Protein AF-A0A8T7FU09-F1 (afdb_monomer_lite)

Structure (mmCIF, N/CA/C/O backbone):
data_AF-A0A8T7FU09-F1
#
_entry.id   AF-A0A8T7FU09-F1
#
loop_
_atom_site.group_PDB
_atom_site.id
_atom_site.type_symbol
_atom_site.label_atom_id
_atom_site.label_alt_id
_atom_site.label_comp_id
_atom_site.label_asym_id
_atom_site.label_entity_id
_atom_site.label_seq_id
_atom_site.pdbx_PDB_ins_code
_atom_site.Cartn_x
_atom_site.Cartn_y
_atom_site.Cartn_z
_atom_site.occupancy
_atom_site.B_iso_or_equiv
_atom_site.auth_seq_id
_atom_site.auth_comp_id
_atom_site.auth_asym_id
_atom_site.auth_atom_id
_atom_site.pdbx_PDB_model_num
ATOM 1 N N . MET A 1 1 ? 15.426 -7.335 4.058 1.00 87.88 1 MET A N 1
ATOM 2 C CA . MET A 1 1 ? 14.251 -6.478 4.304 1.00 87.88 1 MET A CA 1
ATOM 3 C C . MET A 1 1 ? 13.193 -7.333 4.983 1.00 87.88 1 MET A C 1
ATOM 5 O O . MET A 1 1 ? 13.407 -8.532 5.138 1.00 87.88 1 MET A O 1
ATOM 9 N N . LEU A 1 2 ? 12.105 -6.737 5.464 1.00 92.69 2 LEU A N 1
ATOM 10 C CA . LEU A 1 2 ? 10.933 -7.511 5.880 1.00 92.69 2 LEU A CA 1
ATOM 11 C C . LEU A 1 2 ? 10.132 -7.970 4.644 1.00 92.69 2 LEU A C 1
ATOM 13 O O . LEU A 1 2 ? 10.304 -7.382 3.573 1.00 92.69 2 LEU A O 1
ATOM 17 N N . PRO A 1 3 ? 9.275 -9.003 4.750 1.00 95.31 3 PRO A N 1
ATOM 18 C CA . PRO A 1 3 ? 8.376 -9.382 3.661 1.00 95.31 3 PRO A CA 1
ATOM 19 C C . PRO A 1 3 ? 7.454 -8.232 3.229 1.00 95.31 3 PRO A C 1
ATOM 21 O O . PRO A 1 3 ? 7.212 -7.270 3.965 1.00 95.31 3 PRO A O 1
ATOM 24 N N . ILE A 1 4 ? 6.906 -8.349 2.022 1.00 96.00 4 ILE A N 1
ATOM 25 C CA . ILE A 1 4 ? 5.809 -7.512 1.528 1.00 96.00 4 ILE A CA 1
ATOM 26 C C . ILE A 1 4 ? 4.535 -8.345 1.622 1.00 96.00 4 ILE A C 1
ATOM 28 O O . ILE A 1 4 ? 4.457 -9.413 1.019 1.00 96.00 4 ILE A O 1
ATOM 32 N N . LEU A 1 5 ? 3.531 -7.865 2.352 1.00 94.94 5 LEU A N 1
ATOM 33 C CA . LEU A 1 5 ? 2.245 -8.550 2.411 1.00 94.94 5 LEU A CA 1
ATOM 34 C C . LEU A 1 5 ? 1.458 -8.262 1.133 1.00 94.94 5 LEU A C 1
ATOM 36 O O . LEU A 1 5 ? 1.191 -7.099 0.821 1.00 94.94 5 LEU A O 1
ATOM 40 N N . LYS A 1 6 ? 1.071 -9.300 0.394 1.00 95.31 6 LYS A N 1
ATOM 41 C CA . LYS A 1 6 ? 0.170 -9.170 -0.755 1.00 95.31 6 LYS A CA 1
ATOM 42 C C . LYS 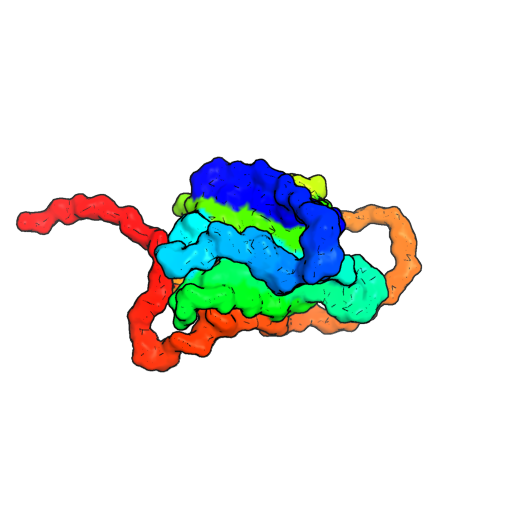A 1 6 ? -1.266 -9.488 -0.336 1.00 95.31 6 LYS A C 1
ATOM 44 O O . LYS A 1 6 ? -1.493 -10.322 0.538 1.00 95.31 6 LYS A O 1
ATOM 49 N N . ILE A 1 7 ? -2.224 -8.821 -0.973 1.00 91.81 7 ILE A N 1
ATOM 50 C CA . ILE A 1 7 ? -3.667 -9.019 -0.793 1.00 91.81 7 ILE A CA 1
ATOM 51 C C . ILE A 1 7 ? -4.376 -8.937 -2.147 1.00 91.81 7 ILE A C 1
ATOM 53 O O . ILE A 1 7 ? -4.168 -7.988 -2.912 1.00 91.81 7 ILE A O 1
ATOM 57 N N . ASN A 1 8 ? -5.245 -9.905 -2.426 1.00 92.75 8 ASN A N 1
ATOM 58 C CA . ASN A 1 8 ? -6.221 -9.840 -3.509 1.00 92.75 8 ASN A CA 1
ATOM 59 C C . ASN A 1 8 ? -7.598 -9.495 -2.924 1.00 92.75 8 ASN A C 1
ATOM 61 O O . ASN A 1 8 ? -8.212 -10.284 -2.213 1.00 92.75 8 ASN A O 1
ATOM 65 N N . LEU A 1 9 ? -8.108 -8.301 -3.225 1.00 87.31 9 LEU A N 1
ATOM 66 C CA . LEU A 1 9 ? -9.392 -7.822 -2.704 1.00 87.31 9 LEU A CA 1
ATOM 67 C C . LEU A 1 9 ? -10.614 -8.503 -3.344 1.00 87.31 9 LEU A C 1
ATOM 69 O O . LEU A 1 9 ? -11.731 -8.248 -2.904 1.00 87.31 9 LEU A O 1
ATOM 73 N N . THR A 1 10 ? -10.433 -9.318 -4.388 1.00 85.00 10 THR A N 1
ATOM 74 C CA . THR A 1 10 ? -11.533 -10.026 -5.069 1.00 85.00 10 THR A CA 1
ATOM 75 C C . THR A 1 10 ? -11.955 -11.290 -4.317 1.00 85.00 10 THR A C 1
ATOM 77 O O . THR A 1 10 ? -13.145 -11.585 -4.245 1.00 85.00 10 THR A O 1
ATOM 80 N N . ASP A 1 11 ? -10.989 -12.027 -3.762 1.00 90.94 11 ASP A N 1
ATOM 81 C CA . ASP A 1 11 ? -11.191 -13.304 -3.059 1.00 90.94 11 ASP A CA 1
ATOM 82 C C . ASP A 1 11 ? -10.735 -13.277 -1.585 1.00 90.94 11 ASP A C 1
ATOM 84 O O . ASP A 1 11 ? -11.052 -14.192 -0.828 1.00 90.94 11 ASP A O 1
ATOM 88 N N . GLY A 1 12 ? -10.041 -12.217 -1.157 1.00 86.88 12 GLY A N 1
ATOM 89 C CA . GLY A 1 12 ? -9.518 -12.052 0.200 1.00 86.88 12 GLY A CA 1
ATOM 90 C C . GLY A 1 12 ? -8.198 -12.781 0.465 1.00 86.88 12 GLY A C 1
ATOM 91 O O . GLY A 1 12 ? -7.751 -12.799 1.611 1.00 86.88 12 GLY A O 1
ATOM 92 N N . THR A 1 13 ? -7.569 -13.385 -0.549 1.00 93.88 13 THR A N 1
ATOM 93 C CA . THR A 1 13 ? -6.335 -14.164 -0.368 1.00 93.88 13 THR A CA 1
ATOM 94 C C . THR A 1 13 ? -5.136 -13.284 -0.013 1.00 93.88 13 THR A C 1
ATOM 96 O O . THR A 1 13 ? -4.938 -12.201 -0.573 1.00 93.88 13 THR A O 1
ATOM 99 N N . THR A 1 14 ? -4.317 -13.769 0.923 1.00 93.62 14 THR A N 1
ATOM 100 C CA . THR A 1 14 ? -3.084 -13.123 1.387 1.00 93.62 14 THR A CA 1
ATOM 101 C C . THR A 1 14 ? -1.880 -14.046 1.226 1.00 93.62 14 THR A C 1
ATOM 103 O O . THR A 1 14 ? -1.979 -15.261 1.387 1.00 93.62 14 THR A O 1
ATOM 106 N N . GLU A 1 15 ? -0.725 -13.464 0.910 1.00 95.50 15 GLU A N 1
ATOM 107 C CA . GLU A 1 15 ? 0.558 -14.171 0.801 1.00 95.50 15 GLU A CA 1
ATOM 108 C C . GLU A 1 15 ? 1.713 -13.239 1.204 1.00 95.50 15 GLU A C 1
ATOM 110 O O . GLU A 1 15 ? 1.635 -12.020 1.025 1.00 95.50 15 GLU A O 1
ATOM 115 N N . GLU A 1 16 ? 2.803 -13.797 1.732 1.00 96.25 16 GLU A N 1
ATOM 116 C CA . GLU A 1 16 ? 4.019 -13.036 2.029 1.00 96.25 16 GLU A CA 1
ATOM 117 C C . GLU A 1 16 ? 5.014 -13.131 0.871 1.00 96.25 16 GLU A C 1
ATOM 119 O O . GLU A 1 16 ? 5.575 -14.189 0.585 1.00 96.25 16 GLU A O 1
ATOM 124 N N . PHE A 1 17 ? 5.280 -12.001 0.220 1.00 96.62 17 PHE A N 1
ATOM 125 C CA . PHE A 1 17 ? 6.326 -11.898 -0.786 1.00 96.62 17 PHE A CA 1
ATOM 126 C C . PHE A 1 17 ? 7.675 -11.627 -0.116 1.00 96.62 17 PHE A C 1
ATOM 128 O O . PHE A 1 17 ? 7.954 -10.516 0.349 1.00 96.62 17 PHE A O 1
ATOM 135 N N . ILE A 1 18 ? 8.524 -12.653 -0.085 1.00 96.88 18 ILE A N 1
ATOM 136 C CA . ILE A 1 18 ? 9.919 -12.531 0.342 1.00 96.88 18 ILE A CA 1
ATOM 137 C C . ILE A 1 18 ? 10.701 -11.803 -0.756 1.00 96.88 18 ILE A C 1
ATOM 139 O O . ILE A 1 18 ? 10.794 -12.284 -1.884 1.00 96.88 18 ILE A O 1
ATOM 143 N N . ILE A 1 19 ? 11.280 -10.648 -0.426 1.00 94.94 19 ILE A N 1
ATOM 144 C CA . ILE A 1 19 ? 12.130 -9.895 -1.355 1.00 94.94 19 ILE A CA 1
ATOM 145 C C . ILE A 1 19 ? 13.419 -10.704 -1.607 1.00 94.94 19 ILE A C 1
ATOM 147 O O . ILE A 1 19 ? 14.094 -11.074 -0.642 1.00 94.94 19 ILE A O 1
ATOM 151 N N . PRO A 1 20 ? 13.807 -10.980 -2.867 1.00 94.94 20 PRO A N 1
ATOM 152 C CA . PRO A 1 20 ? 15.082 -11.628 -3.159 1.00 94.94 20 PRO A CA 1
ATOM 153 C C . PRO A 1 20 ? 16.256 -10.769 -2.677 1.00 94.94 20 PRO A C 1
ATOM 155 O O . PRO A 1 20 ? 16.333 -9.583 -2.993 1.00 94.94 20 PRO A O 1
ATOM 158 N N . LYS A 1 21 ? 17.197 -11.371 -1.938 1.00 91.94 21 LYS A N 1
ATOM 159 C CA . LYS A 1 21 ? 18.324 -10.663 -1.297 1.00 91.94 21 LYS A CA 1
ATOM 160 C C . LYS A 1 21 ? 19.172 -9.842 -2.280 1.00 91.94 21 LYS A C 1
ATOM 162 O O . LYS A 1 21 ? 19.639 -8.762 -1.943 1.00 91.94 21 LYS A O 1
ATOM 167 N N . GLU A 1 22 ? 19.340 -10.352 -3.493 1.00 94.75 22 GLU A N 1
ATOM 168 C CA . GLU A 1 22 ? 19.956 -9.657 -4.631 1.00 94.75 22 GLU A CA 1
ATOM 169 C C . GLU A 1 22 ? 19.237 -8.335 -4.960 1.00 94.75 22 GLU A C 1
ATOM 171 O O . GLU A 1 22 ? 19.883 -7.297 -5.073 1.00 94.75 22 GLU A O 1
ATOM 176 N N . TRP A 1 23 ? 17.899 -8.311 -4.985 1.00 95.06 23 TRP A N 1
ATOM 177 C CA . TRP A 1 23 ? 17.139 -7.094 -5.295 1.00 95.06 23 TRP A CA 1
ATOM 178 C C . TRP A 1 23 ? 17.211 -6.054 -4.165 1.00 95.06 23 TRP A C 1
ATOM 180 O O . TRP A 1 23 ? 17.057 -4.861 -4.426 1.00 95.06 23 TRP A O 1
ATOM 190 N N . GLU A 1 24 ? 17.468 -6.473 -2.920 1.00 90.31 24 GLU A N 1
ATOM 191 C CA . GLU A 1 24 ? 17.755 -5.539 -1.820 1.00 90.31 24 GLU A CA 1
ATOM 192 C C . GLU A 1 24 ? 19.073 -4.789 -2.038 1.00 90.31 24 GLU A C 1
ATOM 194 O O . GLU A 1 24 ? 19.159 -3.605 -1.716 1.00 90.31 24 GLU A O 1
ATOM 199 N N . CYS A 1 25 ? 20.084 -5.458 -2.599 1.00 89.81 25 CYS A N 1
ATOM 200 C CA . CYS A 1 25 ? 21.367 -4.848 -2.940 1.00 89.81 25 CYS A CA 1
ATOM 201 C C . CYS A 1 25 ? 21.273 -3.977 -4.200 1.00 89.81 25 CYS A C 1
ATOM 203 O O . CYS A 1 25 ? 21.787 -2.862 -4.199 1.00 89.81 25 CYS A O 1
ATOM 205 N N . ASP A 1 26 ? 20.596 -4.458 -5.244 1.00 93.75 26 ASP A N 1
ATOM 206 C CA . ASP A 1 26 ? 20.543 -3.778 -6.544 1.00 93.75 26 ASP A CA 1
ATOM 207 C C . ASP A 1 26 ? 19.594 -2.566 -6.554 1.00 93.75 26 ASP A C 1
ATOM 209 O O . ASP A 1 26 ? 19.861 -1.564 -7.219 1.00 93.75 26 ASP A O 1
ATOM 213 N N . PHE A 1 27 ? 18.472 -2.640 -5.823 1.00 92.69 27 PHE A N 1
ATOM 214 C CA . PHE A 1 27 ? 17.395 -1.640 -5.887 1.00 92.69 27 PHE A CA 1
ATOM 2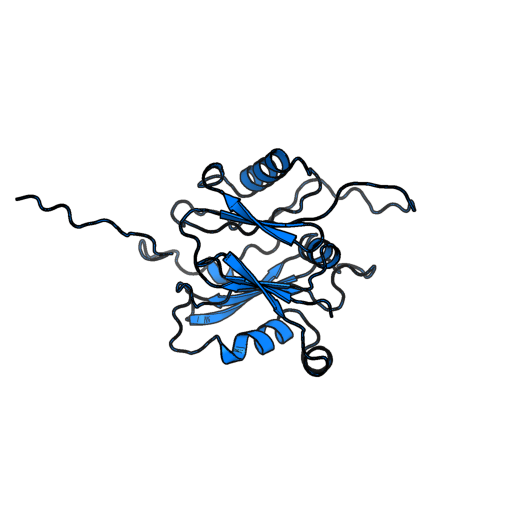15 C C . PHE A 1 27 ? 17.136 -0.901 -4.567 1.00 92.69 27 PHE A C 1
ATOM 217 O O . PHE A 1 27 ? 16.321 0.025 -4.558 1.00 92.69 27 PHE A O 1
ATOM 224 N N . PHE A 1 28 ? 17.825 -1.267 -3.478 1.00 83.81 28 PHE A N 1
ATOM 225 C CA . PHE A 1 28 ? 17.846 -0.639 -2.142 1.00 83.81 28 PHE A CA 1
ATOM 226 C C . PHE A 1 28 ? 16.517 -0.525 -1.363 1.00 83.81 28 PHE A C 1
ATOM 228 O O . PHE A 1 28 ? 16.553 -0.462 -0.137 1.00 83.81 28 PHE A O 1
ATOM 235 N N . GLY A 1 29 ? 15.353 -0.480 -2.013 1.00 90.62 29 GLY A N 1
ATOM 236 C CA . GLY A 1 29 ? 14.035 -0.282 -1.395 1.00 90.62 29 GLY A CA 1
ATOM 237 C C . GLY A 1 29 ? 13.199 0.781 -2.116 1.00 90.62 29 GLY A C 1
ATOM 238 O O . GLY A 1 29 ? 13.567 1.256 -3.189 1.00 90.62 29 GLY A O 1
ATOM 239 N N . GLY A 1 30 ? 12.068 1.179 -1.527 1.00 93.00 30 GLY A N 1
ATOM 240 C CA . GLY A 1 30 ? 11.255 2.304 -2.002 1.00 93.00 30 GLY A CA 1
ATOM 241 C C . GLY A 1 30 ? 10.835 2.206 -3.476 1.00 93.00 30 GLY A C 1
ATOM 242 O O . GLY A 1 30 ? 10.444 1.143 -3.954 1.00 93.00 30 GLY A O 1
ATOM 243 N N . ALA A 1 31 ? 10.913 3.330 -4.197 1.00 94.12 31 ALA A N 1
ATOM 244 C CA . ALA A 1 31 ? 10.477 3.441 -5.590 1.00 94.12 31 ALA A CA 1
ATOM 245 C C . ALA A 1 31 ? 11.223 2.492 -6.545 1.00 94.12 31 ALA A C 1
ATOM 247 O O . ALA A 1 31 ? 10.587 1.830 -7.359 1.00 94.12 31 ALA A O 1
ATOM 248 N N . SER A 1 32 ? 12.549 2.374 -6.418 1.00 95.56 32 SER A N 1
ATOM 249 C CA . SER A 1 32 ? 13.388 1.525 -7.275 1.00 95.56 32 SER A CA 1
ATOM 250 C C . SER A 1 32 ? 13.096 0.037 -7.083 1.00 95.56 32 SER A C 1
ATOM 252 O O . SER A 1 32 ? 12.939 -0.688 -8.067 1.00 95.56 32 SER A O 1
ATOM 254 N N . LEU A 1 33 ? 12.937 -0.421 -5.836 1.00 96.75 33 LEU A N 1
ATOM 255 C CA . LEU A 1 33 ? 12.523 -1.803 -5.573 1.00 96.75 33 LEU A CA 1
ATOM 256 C C . LEU A 1 33 ? 11.064 -2.038 -5.993 1.00 96.75 33 LEU A C 1
ATOM 258 O O . LEU A 1 33 ? 10.752 -3.072 -6.579 1.00 96.75 33 LEU A O 1
ATOM 262 N N . GLY A 1 34 ? 10.180 -1.061 -5.775 1.00 96.62 34 GLY A N 1
ATOM 263 C CA . GLY A 1 34 ? 8.797 -1.125 -6.243 1.00 96.62 34 GLY A CA 1
ATOM 264 C C . GLY A 1 34 ? 8.694 -1.242 -7.766 1.00 96.62 34 GLY A C 1
ATOM 265 O O . GLY A 1 34 ? 7.903 -2.040 -8.264 1.00 96.62 34 GLY A O 1
ATOM 266 N N . ALA A 1 35 ? 9.536 -0.518 -8.508 1.00 96.44 35 ALA A N 1
ATOM 267 C CA . ALA A 1 35 ? 9.642 -0.640 -9.958 1.00 96.44 35 ALA A CA 1
ATOM 268 C C . ALA A 1 35 ? 10.123 -2.041 -10.356 1.00 96.44 35 ALA A C 1
ATOM 270 O O . ALA A 1 35 ? 9.500 -2.673 -11.206 1.00 96.44 35 ALA A O 1
ATOM 271 N N . ARG A 1 36 ? 11.161 -2.579 -9.695 1.00 96.81 36 ARG A N 1
ATOM 272 C CA . ARG A 1 36 ? 11.667 -3.939 -9.957 1.00 96.81 36 ARG A CA 1
ATOM 273 C C . ARG A 1 36 ? 10.626 -5.035 -9.703 1.00 96.81 36 ARG A C 1
ATOM 275 O O . ARG A 1 36 ? 10.593 -6.007 -10.461 1.00 96.81 36 ARG A O 1
ATOM 282 N N . ILE A 1 37 ? 9.808 -4.889 -8.659 1.00 96.88 37 ILE A N 1
ATOM 283 C CA . ILE A 1 37 ? 8.737 -5.833 -8.299 1.00 96.88 37 ILE A CA 1
ATOM 284 C C . ILE A 1 37 ? 7.574 -5.742 -9.292 1.00 96.88 37 ILE A C 1
ATOM 286 O O . ILE A 1 37 ? 7.097 -6.769 -9.767 1.00 96.88 37 ILE A O 1
ATOM 290 N N . LEU A 1 38 ? 7.124 -4.530 -9.632 1.00 96.75 38 LEU A N 1
ATOM 291 C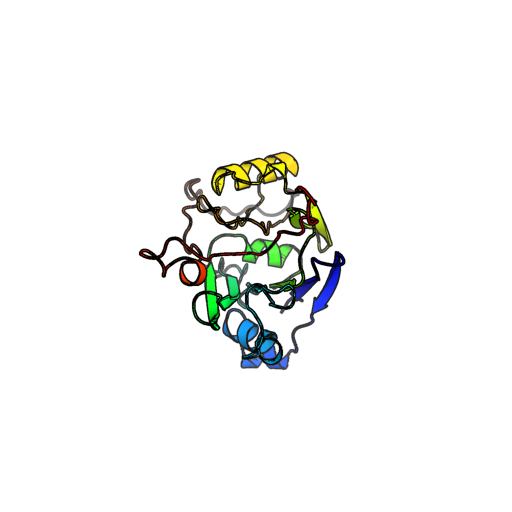 CA . LEU A 1 38 ? 5.951 -4.339 -10.489 1.00 96.75 38 LEU A CA 1
ATOM 292 C C . LEU A 1 38 ? 6.244 -4.441 -11.996 1.00 96.75 38 LEU A C 1
ATOM 294 O O . LEU A 1 38 ? 5.308 -4.652 -12.764 1.00 96.75 38 LEU A O 1
ATOM 298 N N . TYR A 1 39 ? 7.504 -4.346 -12.434 1.00 95.88 39 TYR A N 1
ATOM 299 C CA . TYR A 1 39 ? 7.906 -4.419 -13.849 1.00 95.88 39 TYR A CA 1
ATOM 300 C C . TYR A 1 39 ? 7.235 -5.546 -14.670 1.00 95.88 39 TYR A C 1
ATOM 302 O O . TYR A 1 39 ? 6.654 -5.225 -15.706 1.00 95.88 39 TYR A O 1
ATOM 310 N N . PRO A 1 40 ? 7.225 -6.831 -14.244 1.00 95.31 40 PRO A N 1
ATOM 311 C CA . PRO A 1 40 ? 6.559 -7.901 -15.000 1.00 95.31 40 PRO A CA 1
ATOM 312 C C . PRO A 1 40 ? 5.022 -7.808 -15.022 1.00 95.31 40 PRO A C 1
ATOM 314 O O . PRO A 1 40 ? 4.391 -8.478 -15.833 1.00 95.31 40 PRO A O 1
ATOM 317 N N . HIS A 1 41 ? 4.411 -6.998 -14.151 1.00 94.50 41 HIS A N 1
ATOM 318 C CA . HIS A 1 41 ? 2.957 -6.834 -14.061 1.00 94.50 41 HIS A CA 1
ATOM 319 C C . HIS A 1 41 ? 2.446 -5.613 -14.840 1.00 94.50 41 HIS A C 1
ATOM 321 O O . HIS A 1 41 ? 1.336 -5.641 -15.366 1.00 94.50 41 HIS A O 1
ATOM 327 N N . LEU A 1 42 ? 3.235 -4.537 -14.939 1.00 94.19 42 LEU A N 1
ATOM 328 C CA . LEU A 1 42 ? 2.819 -3.281 -15.578 1.00 94.19 42 LEU A CA 1
ATOM 329 C C . LEU A 1 42 ? 3.011 -3.304 -17.102 1.00 94.19 42 LEU A C 1
ATOM 331 O O . LEU A 1 42 ? 3.758 -2.503 -17.666 1.00 94.19 42 LEU A O 1
ATOM 335 N N . THR A 1 43 ? 2.302 -4.208 -17.780 1.00 94.50 43 THR A N 1
ATOM 336 C CA . THR A 1 43 ? 2.280 -4.268 -19.249 1.00 94.50 43 THR A CA 1
ATOM 337 C C . THR A 1 43 ? 1.694 -2.988 -19.856 1.00 94.50 43 THR A C 1
ATOM 339 O O . THR A 1 43 ? 0.991 -2.212 -19.196 1.00 94.50 43 THR A O 1
ATOM 342 N N . LYS A 1 44 ? 1.947 -2.753 -21.147 1.00 93.00 44 LYS A N 1
ATOM 343 C CA . LYS A 1 44 ? 1.363 -1.624 -21.886 1.00 93.00 44 LYS A CA 1
ATOM 344 C C . LYS A 1 44 ? -0.165 -1.744 -21.959 1.00 93.00 44 LYS A C 1
ATOM 346 O O . LYS A 1 44 ? -0.855 -0.739 -21.798 1.00 93.00 44 LYS A O 1
ATOM 351 N N . GLU A 1 45 ? -0.667 -2.964 -22.103 1.00 94.50 45 GLU A N 1
ATOM 352 C CA . GLU A 1 45 ? -2.069 -3.329 -22.325 1.00 94.50 45 GLU A CA 1
ATOM 353 C C . GLU A 1 45 ? -2.922 -3.315 -21.042 1.00 94.50 45 GLU A C 1
ATOM 355 O O . GLU A 1 45 ? -4.135 -3.150 -21.130 1.00 94.50 45 GLU A O 1
ATOM 360 N N . LEU A 1 46 ? -2.307 -3.434 -19.856 1.00 92.31 46 LEU A N 1
ATOM 361 C CA . LEU A 1 46 ? -2.986 -3.372 -18.554 1.00 92.31 46 LEU A CA 1
ATOM 362 C C . LEU A 1 46 ? -3.804 -2.074 -18.387 1.00 92.31 46 LEU A C 1
ATOM 364 O O . LEU A 1 46 ? -3.228 -0.983 -18.396 1.00 92.31 46 LEU A O 1
ATOM 368 N N . ASP A 1 47 ? -5.112 -2.169 -18.139 1.00 89.31 47 ASP A N 1
ATOM 369 C CA . ASP A 1 47 ? -5.914 -1.019 -17.699 1.00 89.31 47 ASP A CA 1
ATOM 370 C C . ASP A 1 47 ? -5.547 -0.664 -16.240 1.00 89.31 47 ASP A C 1
ATOM 372 O O . ASP A 1 47 ? -5.745 -1.497 -15.356 1.00 89.31 47 ASP A O 1
ATOM 376 N N . PRO A 1 48 ? -5.039 0.548 -15.939 1.00 81.50 48 PRO A N 1
ATOM 377 C CA . PRO A 1 48 ? -4.692 0.964 -14.576 1.00 81.50 48 PRO A CA 1
ATOM 378 C C . PRO A 1 48 ? -5.883 1.078 -13.601 1.00 81.50 48 PRO A C 1
ATOM 380 O O . PRO A 1 48 ? -5.662 1.355 -12.424 1.00 81.50 48 PRO A O 1
ATOM 383 N N . LEU A 1 49 ? -7.130 0.894 -14.056 1.00 84.38 49 LEU A N 1
ATOM 384 C CA . LEU A 1 49 ? -8.338 0.826 -13.218 1.00 84.38 49 LEU A CA 1
ATOM 385 C C . LEU A 1 49 ? -8.967 -0.585 -13.149 1.00 84.38 49 LEU A C 1
ATOM 387 O O . LEU A 1 49 ? -10.058 -0.748 -12.584 1.00 84.38 49 LEU A O 1
ATOM 391 N N . SER A 1 50 ? -8.295 -1.594 -13.711 1.00 86.56 50 SER A N 1
ATOM 392 C CA . SER A 1 50 ? -8.697 -3.005 -13.645 1.00 86.56 50 SER A CA 1
ATOM 393 C C . SER A 1 50 ? -8.366 -3.651 -12.284 1.00 86.56 50 SER A C 1
ATOM 395 O O . SER A 1 50 ? -7.472 -3.168 -11.589 1.00 86.56 50 SER A O 1
ATOM 397 N N . PRO A 1 51 ? -9.057 -4.738 -11.874 1.00 86.06 51 PRO A N 1
ATOM 398 C CA . PRO A 1 51 ? -8.663 -5.536 -10.703 1.00 86.06 51 PRO A CA 1
ATOM 399 C C . PRO A 1 51 ? -7.225 -6.071 -10.784 1.00 86.06 51 PRO A C 1
ATOM 401 O O . PRO A 1 51 ? -6.577 -6.275 -9.763 1.00 86.06 51 PRO A O 1
ATOM 404 N N . GLU A 1 52 ? -6.713 -6.299 -11.989 1.00 90.00 52 GLU A N 1
ATOM 405 C CA . GLU A 1 52 ? -5.382 -6.855 -12.226 1.00 90.00 52 GLU A CA 1
ATOM 406 C C . GLU A 1 52 ? -4.265 -5.814 -12.020 1.00 90.00 52 GLU A C 1
ATOM 408 O O . GLU A 1 52 ? -3.092 -6.181 -11.938 1.00 90.00 52 GLU A O 1
ATOM 413 N N . ALA A 1 53 ? -4.602 -4.521 -11.916 1.00 89.69 53 ALA A N 1
ATOM 414 C CA . ALA A 1 53 ? -3.635 -3.444 -11.741 1.00 89.69 53 ALA A CA 1
ATOM 415 C C . ALA A 1 53 ? -3.076 -3.403 -10.303 1.00 89.69 53 ALA A C 1
ATOM 417 O O . ALA A 1 53 ? -3.819 -3.119 -9.361 1.00 89.69 53 ALA A O 1
ATOM 418 N N . PRO A 1 54 ? -1.765 -3.639 -10.100 1.00 93.75 54 PRO A N 1
ATOM 419 C CA . PRO A 1 54 ? -1.190 -3.682 -8.765 1.00 93.75 54 PRO A CA 1
ATOM 420 C C . PRO A 1 54 ? -0.926 -2.277 -8.209 1.00 93.75 54 PRO A C 1
ATOM 422 O O . PRO A 1 54 ? -0.378 -1.408 -8.895 1.00 93.75 54 PRO A O 1
ATOM 425 N N . LEU A 1 55 ? -1.242 -2.092 -6.927 1.00 92.94 55 LEU A N 1
ATOM 426 C CA . LEU A 1 55 ? -0.911 -0.902 -6.147 1.00 92.94 55 LEU A CA 1
ATOM 427 C C . LEU A 1 55 ? 0.001 -1.303 -4.981 1.00 92.94 55 LEU A C 1
ATOM 429 O O . LEU A 1 55 ? -0.435 -1.968 -4.041 1.00 92.94 55 LEU A O 1
ATOM 433 N N . LEU A 1 56 ? 1.273 -0.912 -5.043 1.00 95.31 56 LEU A N 1
ATOM 434 C CA . LEU A 1 56 ? 2.300 -1.312 -4.079 1.00 95.31 56 LEU A CA 1
ATOM 435 C C . LEU A 1 56 ? 2.686 -0.144 -3.171 1.00 95.31 56 LEU A C 1
ATOM 437 O O . LEU A 1 56 ? 3.285 0.829 -3.619 1.00 95.31 56 LEU A O 1
ATOM 441 N N . PHE A 1 57 ? 2.397 -0.270 -1.883 1.00 94.06 57 PHE A N 1
ATOM 442 C CA . PHE A 1 57 ? 2.963 0.562 -0.828 1.00 94.06 57 PHE A CA 1
ATOM 443 C C . PHE A 1 57 ? 4.283 -0.079 -0.392 1.00 94.06 57 PHE A C 1
ATOM 445 O O . PHE A 1 57 ? 4.288 -1.261 -0.057 1.00 94.06 57 PHE A O 1
ATOM 452 N N . ILE A 1 58 ? 5.393 0.660 -0.382 1.00 94.88 58 ILE A N 1
ATOM 453 C CA . ILE A 1 58 ? 6.715 0.103 -0.060 1.00 94.88 58 ILE A CA 1
ATOM 454 C C . ILE A 1 58 ? 7.612 1.088 0.704 1.00 94.88 58 ILE A C 1
ATOM 456 O O . ILE A 1 58 ? 7.697 2.280 0.394 1.00 94.88 58 ILE A O 1
ATOM 460 N N . ASN A 1 59 ? 8.286 0.573 1.730 1.00 94.38 59 ASN A N 1
ATOM 461 C CA . ASN A 1 59 ? 9.228 1.291 2.581 1.00 94.38 59 ASN A CA 1
ATOM 462 C C . ASN A 1 59 ? 10.616 1.428 1.932 1.00 94.38 59 ASN A C 1
ATOM 464 O O . ASN A 1 59 ? 11.019 0.639 1.077 1.00 94.38 59 ASN A O 1
ATOM 468 N N . GLY A 1 60 ? 11.384 2.422 2.384 1.00 91.94 60 GLY A N 1
ATOM 469 C CA . GLY A 1 60 ? 12.832 2.461 2.172 1.00 91.94 60 GLY A CA 1
ATOM 470 C C . GLY A 1 60 ? 13.574 1.586 3.196 1.00 91.94 60 GLY A C 1
ATOM 471 O O . GLY A 1 60 ? 13.014 1.242 4.238 1.00 91.94 60 GLY A O 1
ATOM 472 N N . PRO A 1 61 ? 14.862 1.271 2.970 1.00 89.94 61 PRO A N 1
ATOM 473 C CA . PRO A 1 61 ? 15.626 0.372 3.844 1.00 89.94 61 PRO A CA 1
ATOM 474 C C . PRO A 1 61 ? 15.861 0.973 5.238 1.00 89.94 61 PRO A C 1
ATOM 476 O O . PRO A 1 61 ? 15.969 0.246 6.225 1.00 89.94 61 PRO A O 1
ATOM 479 N N . LEU A 1 62 ? 15.903 2.308 5.309 1.00 91.06 62 LEU A N 1
ATOM 480 C CA . LEU A 1 62 ? 16.047 3.094 6.534 1.00 91.06 62 LEU A CA 1
ATOM 481 C C . LEU A 1 62 ? 14.712 3.369 7.244 1.00 91.06 62 LEU A C 1
ATOM 483 O O . LEU A 1 62 ? 14.731 3.961 8.325 1.00 91.06 62 LEU A O 1
ATOM 487 N N . THR A 1 63 ? 13.559 3.019 6.663 1.00 91.31 63 THR A N 1
ATOM 488 C CA . THR A 1 63 ? 12.259 3.447 7.196 1.00 91.31 63 THR A CA 1
ATOM 489 C C . THR A 1 63 ? 12.014 2.859 8.583 1.00 91.31 63 THR A C 1
ATOM 491 O O . THR A 1 63 ? 12.192 1.668 8.808 1.00 91.31 63 THR A O 1
ATOM 494 N N . GLY A 1 64 ? 11.641 3.709 9.543 1.00 84.75 64 GLY A N 1
ATOM 495 C CA . GLY A 1 64 ? 11.451 3.307 10.941 1.00 84.75 64 GLY A CA 1
ATOM 496 C C . GLY A 1 64 ? 12.738 3.059 11.745 1.00 84.75 64 GLY A C 1
ATOM 497 O O . GLY A 1 64 ? 12.644 2.675 12.908 1.00 84.75 64 GLY A O 1
ATOM 498 N N . THR A 1 65 ? 13.927 3.300 11.180 1.00 89.00 65 THR A N 1
ATOM 499 C CA . THR A 1 65 ? 15.182 3.348 11.957 1.00 89.00 65 THR A CA 1
ATOM 500 C C . THR A 1 65 ? 15.336 4.684 12.696 1.00 89.00 65 THR A C 1
ATOM 502 O O . THR A 1 65 ? 14.724 5.683 12.317 1.00 89.00 65 THR A O 1
ATOM 505 N N . ASN A 1 66 ? 16.220 4.738 13.700 1.00 86.31 66 ASN A N 1
ATOM 506 C CA . ASN A 1 66 ? 16.512 5.944 14.497 1.00 86.31 66 ASN A CA 1
ATOM 507 C C . ASN A 1 66 ? 17.227 7.082 13.723 1.00 86.31 66 ASN A C 1
ATOM 509 O O . ASN A 1 66 ? 17.650 8.062 14.335 1.00 86.31 66 ASN A O 1
ATOM 513 N N . GLY A 1 67 ? 17.408 6.966 12.402 1.00 81.69 67 GLY A N 1
ATOM 514 C CA . GLY A 1 67 ? 17.961 8.045 11.582 1.00 81.69 67 GLY A CA 1
ATOM 515 C C . GLY A 1 67 ? 17.012 9.253 11.470 1.00 81.69 67 GLY A C 1
ATOM 516 O O . GLY A 1 67 ? 15.800 9.119 11.647 1.00 81.69 67 GLY A O 1
ATOM 517 N N . PRO A 1 68 ? 17.521 10.452 11.141 1.00 79.00 68 PRO A N 1
ATOM 518 C CA . PRO A 1 68 ? 16.675 11.622 10.936 1.00 79.00 68 PRO A CA 1
ATOM 519 C C . PRO A 1 68 ? 15.777 11.454 9.699 1.00 79.00 68 PRO A C 1
ATOM 521 O O . PRO A 1 68 ? 16.222 11.032 8.634 1.00 79.00 68 PRO A O 1
ATOM 524 N N . THR A 1 69 ? 14.509 11.860 9.808 1.00 82.50 69 THR A N 1
ATOM 525 C CA . THR A 1 69 ? 13.515 11.909 8.707 1.00 82.50 69 THR A CA 1
ATOM 526 C C . THR A 1 69 ? 13.129 10.570 8.046 1.00 82.50 69 THR A C 1
ATOM 528 O O . THR A 1 69 ? 12.447 10.563 7.020 1.00 82.50 69 THR A O 1
ATOM 531 N N . THR A 1 70 ? 13.441 9.437 8.679 1.00 87.94 70 THR A N 1
ATOM 532 C CA . THR A 1 70 ? 13.172 8.040 8.252 1.00 87.94 70 THR A CA 1
ATOM 533 C C . THR A 1 70 ? 11.688 7.617 8.235 1.00 87.94 70 THR A C 1
ATOM 535 O O . THR A 1 70 ? 11.359 6.432 8.261 1.00 87.94 70 THR A O 1
ATOM 538 N N . GLY A 1 71 ? 10.757 8.568 8.164 1.00 86.25 71 GLY A N 1
ATOM 539 C CA . GLY A 1 71 ? 9.306 8.341 8.141 1.00 86.25 71 GLY A CA 1
ATOM 540 C C . GLY A 1 71 ? 8.707 8.124 6.747 1.00 86.25 71 GLY A C 1
ATOM 541 O O . GLY A 1 71 ? 7.539 8.438 6.531 1.00 86.25 71 GLY A O 1
ATOM 542 N N . ARG A 1 72 ? 9.515 7.713 5.763 1.00 88.50 72 ARG A N 1
ATOM 543 C CA . ARG A 1 72 ? 9.180 7.781 4.331 1.00 88.50 72 ARG A CA 1
ATOM 544 C C . ARG A 1 72 ? 8.761 6.428 3.759 1.00 88.50 72 ARG A C 1
ATOM 546 O O . ARG A 1 72 ? 9.393 5.416 4.049 1.00 88.50 72 ARG A O 1
ATOM 553 N N . PHE A 1 73 ? 7.749 6.439 2.899 1.00 89.56 73 PHE A N 1
ATOM 554 C CA . PHE A 1 73 ? 7.334 5.309 2.064 1.00 89.56 73 PHE A CA 1
ATOM 555 C C . PHE A 1 73 ? 6.892 5.813 0.682 1.00 89.56 73 PHE A C 1
ATOM 557 O O . PHE A 1 73 ? 6.742 7.021 0.469 1.00 89.56 73 PHE A O 1
ATOM 564 N N . VAL A 1 74 ? 6.713 4.900 -0.269 1.00 90.50 74 VAL A N 1
ATOM 565 C CA . VAL A 1 74 ? 6.282 5.206 -1.639 1.00 90.50 74 VAL A CA 1
ATOM 566 C C . VAL A 1 74 ? 5.063 4.360 -1.993 1.00 90.50 74 VAL A C 1
ATOM 568 O O . VAL A 1 74 ? 5.019 3.180 -1.655 1.00 90.50 74 VAL A O 1
ATOM 571 N N . ILE A 1 75 ? 4.079 4.957 -2.665 1.00 91.81 75 ILE A N 1
ATOM 572 C CA . ILE A 1 75 ? 2.994 4.231 -3.340 1.00 91.81 75 ILE A CA 1
ATOM 573 C C . ILE A 1 75 ? 3.327 4.164 -4.831 1.00 91.81 75 ILE A C 1
ATOM 575 O O . ILE A 1 75 ? 3.565 5.208 -5.435 1.00 91.81 75 ILE A O 1
ATOM 579 N N . CYS A 1 76 ? 3.323 2.966 -5.408 1.00 92.31 76 CYS A N 1
ATOM 580 C CA . CYS A 1 76 ? 3.755 2.653 -6.769 1.00 92.31 76 CYS A CA 1
ATOM 581 C C . CYS A 1 76 ? 2.643 1.961 -7.576 1.00 92.31 76 CYS A C 1
ATOM 583 O O . CYS A 1 76 ? 1.904 1.141 -7.030 1.00 92.31 76 CYS A O 1
ATOM 585 N N . GLY A 1 77 ? 2.558 2.239 -8.880 1.00 93.00 77 GLY A N 1
ATOM 586 C CA . GLY A 1 77 ? 1.634 1.573 -9.805 1.00 93.00 77 GLY A CA 1
ATOM 587 C C . GLY A 1 77 ? 1.670 2.165 -11.220 1.00 93.00 77 GLY A C 1
ATOM 588 O O . GLY A 1 77 ? 2.582 2.915 -11.571 1.00 93.00 77 GLY A O 1
ATOM 589 N N . LYS A 1 78 ? 0.657 1.858 -12.039 1.00 88.94 78 LYS A N 1
ATOM 590 C CA . LYS A 1 78 ? 0.427 2.489 -13.355 1.00 88.94 78 LYS A CA 1
ATOM 591 C C . LYS A 1 78 ? -0.624 3.593 -13.211 1.00 88.94 78 LYS A C 1
ATOM 593 O O . LYS A 1 78 ? -1.700 3.332 -12.684 1.00 88.94 78 LYS A O 1
ATOM 598 N N . SER A 1 79 ? -0.340 4.821 -13.652 1.00 85.38 79 SER A N 1
ATOM 599 C CA . SER A 1 79 ? -1.288 5.938 -13.494 1.00 85.38 79 SER A CA 1
ATOM 600 C C . SER A 1 79 ? -2.386 5.926 -14.567 1.00 85.38 79 SER A C 1
ATOM 602 O O . SER A 1 79 ? -2.070 5.846 -15.757 1.00 85.38 79 SER A O 1
ATOM 604 N N . PRO A 1 80 ? -3.667 6.115 -14.198 1.00 79.00 80 PRO A N 1
ATOM 605 C CA . PRO A 1 80 ? -4.772 6.282 -15.143 1.00 79.00 80 PRO A CA 1
ATOM 606 C C . PRO A 1 80 ? -4.757 7.636 -15.866 1.00 79.00 80 PRO A C 1
ATOM 608 O O . PRO A 1 80 ? -5.470 7.802 -16.850 1.00 79.00 80 PRO A O 1
ATOM 611 N N . ALA A 1 81 ? -3.955 8.604 -15.407 1.00 80.19 81 ALA A N 1
ATOM 612 C CA . ALA A 1 81 ? -3.828 9.913 -16.049 1.00 80.19 81 ALA A CA 1
ATOM 613 C C . ALA A 1 81 ? -2.772 9.940 -17.173 1.00 80.19 81 ALA A C 1
ATOM 615 O O . ALA A 1 81 ? -2.786 10.855 -17.994 1.00 80.19 81 ALA A O 1
ATOM 616 N N . THR A 1 82 ? -1.848 8.971 -17.206 1.00 82.38 82 THR A N 1
ATOM 617 C CA . THR A 1 82 ? -0.740 8.925 -18.183 1.00 82.38 82 THR A CA 1
ATOM 618 C C . THR A 1 82 ? -0.580 7.582 -18.894 1.00 82.38 82 THR A C 1
ATOM 620 O O . THR A 1 82 ? 0.034 7.541 -19.954 1.00 82.38 82 THR A O 1
ATOM 623 N N . GLY A 1 83 ? -1.085 6.483 -18.324 1.00 82.62 83 GLY A N 1
ATOM 624 C CA . GLY A 1 83 ? -0.807 5.122 -18.791 1.00 82.62 83 GLY A CA 1
ATOM 625 C C . GLY A 1 83 ? 0.621 4.635 -18.501 1.00 82.62 83 GLY A C 1
ATOM 626 O O . GLY A 1 83 ? 1.002 3.576 -18.992 1.00 82.62 83 GLY A O 1
ATOM 627 N N . LEU A 1 84 ? 1.410 5.382 -17.721 1.00 89.75 84 LEU A N 1
ATOM 628 C CA . LEU A 1 84 ? 2.824 5.108 -17.430 1.00 89.75 84 LEU A CA 1
ATOM 629 C C . LEU A 1 84 ? 3.044 4.737 -15.955 1.00 89.75 84 LEU A C 1
ATOM 631 O O . LEU A 1 84 ? 2.122 4.824 -15.140 1.00 89.75 84 LEU A O 1
ATOM 635 N N . TRP A 1 85 ? 4.283 4.365 -15.612 1.00 92.62 85 TRP A N 1
ATOM 636 C CA . TRP A 1 85 ? 4.753 4.283 -14.224 1.00 92.62 85 TRP A CA 1
ATOM 637 C C . TRP A 1 85 ? 4.400 5.555 -13.447 1.00 92.62 85 TRP A C 1
ATOM 639 O O . TRP A 1 85 ? 4.571 6.670 -13.948 1.00 92.62 85 TRP A O 1
ATOM 649 N N . ALA A 1 86 ? 3.927 5.381 -12.217 1.00 87.38 86 ALA A N 1
ATOM 650 C CA . ALA A 1 86 ? 3.704 6.470 -11.289 1.00 87.38 86 ALA A CA 1
ATOM 651 C C . ALA A 1 86 ? 4.034 6.056 -9.857 1.00 87.38 86 ALA A C 1
ATOM 653 O O . ALA A 1 86 ? 3.627 4.999 -9.372 1.00 87.38 86 ALA A O 1
ATOM 654 N N . GLU A 1 87 ? 4.711 6.967 -9.172 1.00 90.00 87 GLU A N 1
ATOM 655 C CA . GLU A 1 87 ? 5.097 6.855 -7.776 1.00 90.00 87 GLU A CA 1
ATOM 656 C C . GLU A 1 87 ? 4.655 8.100 -6.995 1.00 90.00 87 GLU A C 1
ATOM 658 O O . GLU A 1 87 ? 4.555 9.200 -7.544 1.00 90.00 87 GLU A O 1
ATOM 663 N N . SER A 1 88 ? 4.379 7.935 -5.703 1.00 83.94 88 SER A N 1
ATOM 664 C CA . SER A 1 88 ? 4.073 9.037 -4.790 1.00 83.94 88 SER A CA 1
ATOM 665 C C . SER A 1 88 ? 4.794 8.827 -3.465 1.00 83.94 88 SER A C 1
ATOM 667 O O . SER A 1 88 ? 4.484 7.896 -2.723 1.00 83.94 88 SER A O 1
ATOM 669 N N . ASN A 1 89 ? 5.761 9.696 -3.168 1.00 85.62 89 ASN A N 1
ATOM 670 C CA . ASN A 1 89 ? 6.533 9.665 -1.929 1.00 85.62 89 ASN A CA 1
ATOM 671 C C . ASN A 1 89 ? 5.775 10.373 -0.794 1.00 85.62 89 ASN A C 1
ATOM 673 O O . ASN A 1 89 ? 5.418 11.547 -0.914 1.00 85.62 89 ASN A O 1
ATOM 677 N N . ILE A 1 90 ? 5.561 9.669 0.317 1.00 84.56 90 ILE A N 1
ATOM 678 C CA . ILE A 1 90 ? 4.764 10.126 1.459 1.00 84.56 90 ILE A CA 1
ATOM 679 C C . ILE A 1 90 ? 5.606 10.011 2.737 1.00 84.56 90 ILE A C 1
ATOM 681 O O . ILE A 1 90 ? 6.435 9.110 2.879 1.00 84.56 90 ILE A O 1
ATOM 685 N N . GLY A 1 91 ? 5.439 10.968 3.653 1.00 81.19 91 GLY A N 1
ATOM 686 C CA . GLY A 1 91 ? 6.117 11.000 4.952 1.00 81.19 91 GLY A CA 1
ATOM 687 C C . GLY A 1 91 ? 5.194 10.688 6.134 1.00 81.19 91 GLY A C 1
ATOM 688 O O . GLY A 1 91 ? 4.030 10.330 5.967 1.00 81.19 91 GLY A O 1
ATOM 689 N N . GLY A 1 92 ? 5.707 10.894 7.348 1.00 83.94 92 GLY A N 1
ATOM 690 C CA . GLY A 1 92 ? 4.963 10.696 8.591 1.00 83.94 92 GLY A CA 1
ATOM 691 C C . GLY A 1 92 ? 5.296 9.361 9.250 1.00 83.94 92 GLY A C 1
ATOM 692 O O . GLY A 1 92 ? 6.465 9.006 9.378 1.00 83.94 92 GLY A O 1
ATOM 693 N N . PHE A 1 93 ? 4.271 8.650 9.719 1.00 84.31 93 PHE A N 1
ATOM 694 C CA . PHE A 1 93 ? 4.443 7.481 10.588 1.00 84.31 93 PHE A CA 1
ATOM 695 C C . PHE A 1 93 ? 3.906 6.167 9.997 1.00 84.31 93 PHE A C 1
ATOM 697 O O . PHE A 1 93 ? 4.245 5.110 10.511 1.00 84.31 93 PHE A O 1
ATOM 704 N N . TRP A 1 94 ? 3.136 6.196 8.900 1.00 85.69 94 TRP A N 1
ATOM 705 C CA . TRP A 1 94 ? 2.505 4.994 8.327 1.00 85.69 94 TRP A CA 1
ATOM 706 C C . TRP A 1 94 ? 3.510 3.880 7.981 1.00 85.69 94 TRP A C 1
ATOM 708 O O . TRP A 1 94 ? 3.370 2.767 8.477 1.00 85.69 94 TRP A O 1
ATOM 718 N N . GLY A 1 95 ? 4.553 4.193 7.202 1.00 88.06 95 GLY A N 1
ATOM 719 C CA . GLY A 1 95 ? 5.594 3.227 6.815 1.00 88.06 95 GLY A CA 1
ATOM 720 C C . GLY A 1 95 ? 6.368 2.632 8.004 1.00 88.06 95 GLY A C 1
ATOM 721 O O . GLY A 1 95 ? 6.483 1.408 8.095 1.00 88.06 95 GLY A O 1
ATOM 722 N N . PRO A 1 96 ? 6.851 3.458 8.957 1.00 89.50 96 PRO A N 1
ATOM 723 C CA . PRO A 1 96 ? 7.436 2.976 10.208 1.00 89.50 96 PRO A CA 1
ATOM 724 C C . PRO A 1 96 ? 6.537 2.044 11.026 1.00 89.50 96 PRO A C 1
ATOM 726 O O . PRO A 1 96 ? 7.041 1.065 11.569 1.00 89.50 96 PRO A O 1
ATOM 729 N N . GLU A 1 97 ? 5.233 2.316 11.135 1.00 86.38 97 GLU A N 1
ATOM 730 C CA . GLU A 1 97 ? 4.326 1.424 11.868 1.00 86.38 97 GLU A CA 1
ATOM 731 C C . GLU A 1 97 ? 4.023 0.127 11.087 1.00 86.38 97 GLU A C 1
ATOM 733 O O . GLU A 1 97 ? 3.991 -0.935 11.705 1.00 86.38 97 GLU A O 1
ATOM 738 N N . LEU A 1 98 ? 3.920 0.163 9.747 1.00 88.94 98 LEU A N 1
ATOM 739 C CA . LEU A 1 98 ? 3.828 -1.053 8.916 1.00 88.94 98 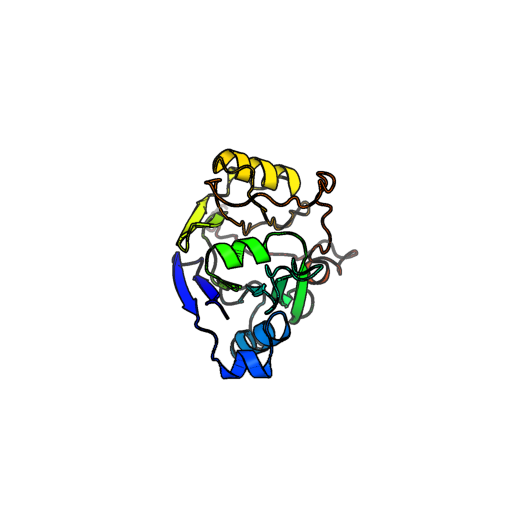LEU A CA 1
ATOM 740 C C . LEU A 1 98 ? 5.044 -1.971 9.140 1.00 88.94 98 LEU A C 1
ATOM 742 O O . LEU A 1 98 ? 4.891 -3.178 9.329 1.00 88.94 98 LEU A O 1
ATOM 746 N N . ARG A 1 99 ? 6.249 -1.389 9.227 1.00 90.38 99 ARG A N 1
ATOM 747 C CA . ARG A 1 99 ? 7.477 -2.145 9.516 1.00 90.38 99 ARG A CA 1
ATOM 748 C C . ARG A 1 99 ? 7.454 -2.786 10.905 1.00 90.38 99 ARG A C 1
ATOM 750 O O . ARG A 1 99 ? 7.946 -3.896 11.071 1.00 90.38 99 ARG A O 1
ATOM 757 N N . LYS A 1 100 ? 6.838 -2.136 11.901 1.00 86.81 100 LYS A N 1
ATOM 758 C CA . LYS A 1 100 ? 6.601 -2.734 13.231 1.00 86.81 100 LYS A CA 1
ATOM 759 C C . LYS A 1 100 ? 5.504 -3.803 13.224 1.00 86.81 100 LYS A C 1
ATOM 761 O O . LYS A 1 100 ? 5.525 -4.669 14.092 1.00 86.81 100 LYS A O 1
ATOM 766 N N . ALA A 1 101 ? 4.574 -3.754 12.270 1.00 85.19 101 ALA A N 1
ATOM 767 C CA . ALA A 1 101 ? 3.588 -4.806 12.024 1.00 85.19 101 ALA A CA 1
ATOM 768 C C . ALA A 1 101 ? 4.152 -6.028 11.276 1.00 85.19 101 ALA A C 1
ATOM 770 O O . ALA A 1 101 ? 3.427 -7.002 11.107 1.00 85.19 101 ALA A O 1
ATOM 771 N N . GLY A 1 102 ? 5.432 -6.000 10.883 1.00 90.12 102 GLY A N 1
ATOM 772 C CA . GLY A 1 102 ? 6.142 -7.133 10.285 1.00 90.12 102 GLY A CA 1
ATOM 773 C C . GLY A 1 102 ? 6.450 -6.994 8.794 1.00 90.12 102 GLY A C 1
ATOM 774 O O . GLY A 1 102 ? 7.120 -7.871 8.256 1.00 90.12 102 GLY A O 1
ATOM 775 N N . TYR A 1 103 ? 6.035 -5.901 8.138 1.00 93.12 103 TYR A N 1
ATOM 776 C CA . TYR A 1 103 ? 6.089 -5.782 6.676 1.00 93.12 103 TYR A CA 1
ATOM 777 C C . TYR A 1 103 ? 6.794 -4.518 6.177 1.00 93.12 103 TYR A C 1
ATOM 779 O O . TYR A 1 103 ? 6.563 -3.415 6.669 1.00 93.12 103 TYR A O 1
ATOM 787 N N . ASP A 1 104 ? 7.614 -4.659 5.133 1.00 93.88 104 ASP A N 1
ATOM 788 C CA . ASP A 1 104 ? 8.204 -3.521 4.413 1.00 93.88 104 ASP A CA 1
ATOM 789 C C . ASP A 1 104 ? 7.353 -3.049 3.224 1.00 93.88 104 ASP A C 1
ATOM 791 O O . ASP A 1 104 ? 7.693 -2.063 2.570 1.00 93.88 104 ASP A O 1
ATOM 795 N N . GLY A 1 105 ? 6.212 -3.690 2.970 1.00 93.62 105 GLY A N 1
ATOM 796 C CA . GLY A 1 105 ? 5.238 -3.203 2.004 1.00 93.62 105 GLY A CA 1
ATOM 797 C C . GLY A 1 105 ? 3.878 -3.887 2.087 1.00 93.62 105 GLY A C 1
ATOM 798 O O . GLY A 1 105 ? 3.726 -4.930 2.720 1.00 93.62 105 GLY A O 1
ATOM 799 N N . LEU A 1 106 ? 2.903 -3.279 1.415 1.00 94.06 106 LEU A N 1
ATOM 800 C CA . LEU A 1 106 ? 1.554 -3.795 1.205 1.00 94.06 106 LEU A CA 1
ATOM 801 C C . LEU A 1 106 ? 1.246 -3.722 -0.297 1.00 94.06 106 LEU A C 1
ATOM 803 O O . LEU A 1 106 ? 1.176 -2.634 -0.870 1.00 94.06 106 LEU A O 1
ATOM 807 N N . TRP A 1 107 ? 1.087 -4.875 -0.937 1.00 95.06 107 TRP A N 1
ATOM 808 C CA . TRP A 1 107 ? 0.821 -5.010 -2.369 1.00 95.06 107 TRP A CA 1
ATOM 809 C C . TRP A 1 107 ? -0.640 -5.398 -2.575 1.00 95.06 107 TRP A C 1
ATOM 811 O O . TRP A 1 107 ? -1.049 -6.527 -2.315 1.00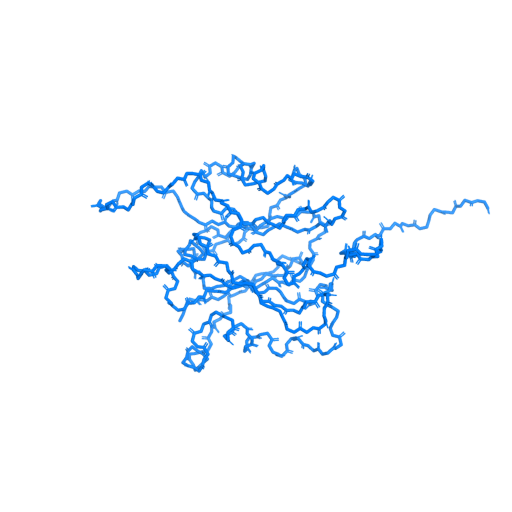 95.06 107 TRP A O 1
ATOM 821 N N . ILE A 1 108 ? -1.430 -4.447 -3.056 1.00 93.00 108 ILE A N 1
ATOM 822 C CA . ILE A 1 108 ? -2.861 -4.618 -3.287 1.00 93.00 108 ILE A CA 1
ATOM 823 C C . ILE A 1 108 ? -3.098 -4.982 -4.751 1.00 93.00 108 ILE A C 1
ATOM 825 O O . ILE A 1 108 ? -2.539 -4.367 -5.659 1.00 93.00 108 ILE A O 1
ATOM 829 N N . THR A 1 109 ? -3.948 -5.979 -4.955 1.00 90.56 109 THR A N 1
ATOM 830 C CA . THR A 1 109 ? -4.521 -6.401 -6.238 1.00 90.56 109 THR A CA 1
ATOM 831 C C . THR A 1 109 ? -6.004 -6.712 -6.034 1.00 90.56 109 THR A C 1
ATOM 833 O O . THR A 1 109 ? -6.500 -6.702 -4.904 1.00 90.56 109 THR A O 1
ATOM 836 N N . GLY A 1 110 ? -6.732 -6.994 -7.107 1.00 89.50 110 GLY A N 1
ATOM 837 C CA . GLY A 1 110 ? -8.140 -7.350 -7.041 1.00 89.50 110 GLY A CA 1
ATOM 838 C C . GLY A 1 110 ? -9.058 -6.186 -6.688 1.00 89.50 110 GLY A C 1
ATOM 839 O O . GLY A 1 110 ? -8.690 -5.012 -6.753 1.00 89.50 110 GLY A O 1
ATOM 840 N N . LYS A 1 111 ? -10.307 -6.513 -6.346 1.00 84.44 111 LYS A N 1
ATOM 841 C CA . LYS A 1 111 ? -11.369 -5.514 -6.204 1.00 84.44 111 LYS A CA 1
ATOM 842 C C . LYS A 1 111 ? -12.488 -5.979 -5.273 1.00 84.44 111 LYS A C 1
ATOM 844 O O . LYS A 1 111 ? -13.287 -6.830 -5.651 1.00 84.44 111 LYS A O 1
ATOM 849 N N . ALA A 1 112 ? -12.589 -5.354 -4.098 1.00 80.56 112 ALA A N 1
ATOM 850 C CA . ALA A 1 112 ? -13.656 -5.659 -3.144 1.00 80.56 112 ALA A CA 1
ATOM 851 C C . ALA A 1 112 ? -15.048 -5.342 -3.717 1.00 80.56 112 ALA A C 1
ATOM 853 O O . ALA A 1 112 ? -15.238 -4.373 -4.464 1.00 80.56 112 ALA A O 1
ATOM 854 N N . SER A 1 113 ? -16.023 -6.169 -3.341 1.00 78.81 113 SER A N 1
ATOM 855 C CA . SER A 1 113 ? -17.431 -6.060 -3.737 1.00 78.81 113 SER A CA 1
ATOM 856 C C . SER A 1 113 ? -18.143 -4.866 -3.083 1.00 78.81 113 SER A C 1
ATOM 858 O O . SER A 1 113 ? -18.964 -4.207 -3.726 1.00 78.81 113 SER A O 1
ATOM 860 N N . SER A 1 114 ? -17.790 -4.551 -1.834 1.00 76.12 114 SER A N 1
ATOM 861 C CA . SER A 1 114 ? -18.232 -3.382 -1.065 1.00 76.12 114 SER A CA 1
ATOM 862 C C . SER A 1 114 ? -17.070 -2.401 -0.808 1.00 76.12 114 SER A C 1
ATOM 864 O O . SER A 1 114 ? -15.907 -2.714 -1.081 1.00 76.12 114 SER A O 1
ATOM 866 N N . PRO A 1 115 ? -17.334 -1.177 -0.308 1.00 78.00 115 PRO A N 1
ATOM 867 C CA . PRO A 1 115 ? -16.289 -0.337 0.270 1.00 78.00 115 PRO A CA 1
ATOM 868 C C . PRO A 1 115 ? -15.666 -1.040 1.482 1.00 78.00 115 PRO A C 1
ATOM 870 O O . PRO A 1 115 ? -16.389 -1.414 2.400 1.00 78.00 115 PRO A O 1
ATOM 873 N N . ALA A 1 116 ? -14.340 -1.170 1.505 1.00 81.25 116 ALA A N 1
ATOM 874 C CA . ALA A 1 116 ? -13.604 -1.828 2.584 1.00 81.25 116 ALA A CA 1
ATOM 875 C C . ALA A 1 116 ? -12.314 -1.073 2.957 1.00 81.25 116 ALA A C 1
ATOM 877 O O . ALA A 1 116 ? -11.828 -0.253 2.168 1.00 81.25 116 ALA A O 1
ATOM 878 N N . TYR A 1 117 ? -11.770 -1.376 4.141 1.00 81.00 117 TYR A N 1
ATOM 879 C CA . TYR A 1 117 ? -10.444 -0.973 4.618 1.00 81.00 117 TYR A CA 1
ATOM 880 C C . TYR A 1 117 ? -9.612 -2.178 5.111 1.00 81.00 117 TYR A C 1
ATOM 882 O O . TYR A 1 117 ? -10.130 -3.286 5.238 1.00 81.00 117 TYR A O 1
ATOM 890 N N . LEU A 1 118 ? -8.302 -1.975 5.318 1.00 85.12 118 LEU A N 1
ATOM 891 C CA . LEU A 1 118 ? -7.293 -3.037 5.493 1.00 85.12 118 LEU A CA 1
ATOM 892 C C . LEU A 1 118 ? -6.486 -2.873 6.792 1.00 85.12 118 LEU A C 1
ATOM 894 O O . LEU A 1 118 ? -5.727 -1.913 6.904 1.00 85.12 118 LEU A O 1
ATOM 898 N N . TRP A 1 119 ? -6.608 -3.822 7.726 1.00 85.31 119 TRP A N 1
ATOM 899 C CA . TRP A 1 119 ? -6.053 -3.776 9.091 1.00 85.31 119 TRP A CA 1
ATOM 900 C C . TRP A 1 119 ? -5.123 -4.985 9.359 1.00 85.31 119 TRP A C 1
ATOM 902 O O . TRP A 1 119 ? -5.607 -6.086 9.568 1.00 85.31 119 TRP A O 1
ATOM 912 N N . VAL A 1 120 ? -3.793 -4.794 9.334 1.00 84.12 120 VAL A N 1
ATOM 913 C CA . VAL A 1 120 ? -2.699 -5.808 9.446 1.00 84.12 120 VAL A CA 1
ATOM 914 C C . VAL A 1 120 ? -2.135 -6.063 10.879 1.00 84.12 120 VAL A C 1
ATOM 916 O O . VAL A 1 120 ? -0.957 -5.813 11.148 1.00 84.12 120 VAL A O 1
ATOM 919 N N . GLU A 1 121 ? -2.935 -6.497 11.859 1.00 81.75 121 GLU A N 1
ATOM 920 C CA . GLU A 1 121 ? -2.524 -6.465 13.282 1.00 81.75 121 GLU A CA 1
ATOM 921 C C . GLU A 1 121 ? -1.566 -7.581 13.690 1.00 81.75 121 GLU A C 1
ATOM 923 O O . GLU A 1 121 ? -1.886 -8.760 13.603 1.00 81.75 121 GLU A O 1
ATOM 928 N N . GLU A 1 122 ? -0.363 -7.199 14.138 1.00 79.81 122 GLU A N 1
ATOM 929 C CA . GLU A 1 122 ? 0.678 -8.135 14.597 1.00 79.81 122 GLU A CA 1
ATOM 930 C C . GLU A 1 122 ? 1.014 -9.215 13.547 1.00 79.81 122 GLU A C 1
ATOM 932 O O . GLU A 1 122 ? 1.229 -10.379 13.882 1.00 79.81 122 GLU A O 1
ATOM 937 N N . GLY A 1 123 ? 1.018 -8.823 12.266 1.00 77.06 123 GLY A N 1
ATOM 938 C CA . GLY A 1 123 ? 1.195 -9.717 11.118 1.00 77.06 123 GLY A CA 1
ATOM 939 C C . GLY A 1 123 ? -0.110 -10.199 10.458 1.00 77.06 123 GLY A C 1
ATOM 940 O O . GLY A 1 123 ? -0.060 -11.016 9.548 1.00 77.06 123 GLY A O 1
ATOM 941 N N . ARG A 1 124 ? -1.296 -9.746 10.895 1.00 79.44 124 ARG A N 1
ATOM 942 C CA . ARG A 1 124 ? -2.591 -10.326 10.473 1.00 79.44 124 ARG A CA 1
ATOM 943 C C . ARG A 1 124 ? -3.477 -9.347 9.711 1.00 79.44 124 ARG A C 1
ATOM 945 O O . ARG A 1 124 ? -4.125 -8.512 10.330 1.00 79.44 124 ARG A O 1
ATOM 952 N N . LEU A 1 125 ? -3.556 -9.457 8.385 1.00 84.19 125 LEU A N 1
ATOM 953 C CA . LEU A 1 125 ? -4.472 -8.631 7.589 1.00 84.19 125 LEU A CA 1
ATOM 954 C C . LEU A 1 125 ? -5.928 -9.099 7.667 1.00 84.19 125 LEU A C 1
ATOM 956 O O . LEU A 1 125 ? -6.280 -10.176 7.197 1.00 84.19 125 LEU A O 1
ATOM 960 N N . GLU A 1 126 ? -6.772 -8.212 8.179 1.00 84.06 126 GLU A N 1
ATOM 961 C CA . GLU A 1 126 ? -8.225 -8.244 8.102 1.00 84.06 126 GLU A CA 1
ATOM 962 C C . GLU A 1 126 ? -8.737 -7.242 7.056 1.00 84.06 126 GLU A C 1
ATOM 964 O O . GLU A 1 126 ? -8.285 -6.093 6.990 1.00 84.06 126 GLU A O 1
ATOM 969 N N . VAL A 1 127 ? -9.735 -7.656 6.273 1.00 84.25 127 VAL A N 1
ATOM 970 C CA . VAL A 1 127 ? -10.520 -6.772 5.400 1.00 84.25 127 VAL A CA 1
ATOM 971 C C . VAL A 1 127 ? -11.819 -6.429 6.129 1.00 84.25 127 VAL A C 1
ATOM 973 O O . VAL A 1 127 ? -12.594 -7.325 6.459 1.00 84.25 127 VAL A O 1
ATOM 976 N N . ARG A 1 128 ? -12.055 -5.144 6.406 1.00 82.38 128 ARG A N 1
ATOM 977 C CA . ARG A 1 128 ? -13.196 -4.648 7.200 1.00 82.38 128 ARG A CA 1
ATOM 978 C C . ARG A 1 128 ? -14.083 -3.716 6.376 1.00 82.38 128 ARG A C 1
ATOM 980 O O . ARG A 1 128 ? -13.601 -3.091 5.434 1.00 82.38 128 ARG A O 1
ATOM 987 N N . ASP A 1 129 ? -15.371 -3.623 6.704 1.00 81.88 129 ASP A N 1
ATOM 988 C CA . ASP A 1 129 ? -16.313 -2.759 5.976 1.00 81.88 129 ASP A CA 1
ATOM 989 C C . ASP A 1 129 ? -15.967 -1.266 6.137 1.00 81.88 129 ASP A C 1
ATOM 991 O O . ASP A 1 129 ? -15.536 -0.821 7.195 1.00 81.88 129 ASP A O 1
ATOM 995 N N . ALA A 1 130 ? -16.154 -0.488 5.071 1.00 80.44 130 ALA A N 1
ATOM 996 C CA . ALA A 1 130 ? -15.928 0.957 5.047 1.00 80.44 130 ALA A CA 1
ATOM 997 C C . ALA A 1 130 ? -17.145 1.744 4.523 1.00 80.44 130 ALA A C 1
ATOM 999 O O . ALA A 1 130 ? -17.007 2.898 4.108 1.00 80.44 130 ALA A O 1
ATOM 1000 N N . ALA A 1 131 ? -18.346 1.158 4.506 1.00 78.62 131 ALA A N 1
ATOM 1001 C CA . ALA A 1 131 ? -19.546 1.800 3.974 1.00 78.62 131 ALA A CA 1
ATOM 1002 C C . ALA A 1 131 ? -19.913 3.076 4.754 1.00 78.62 131 ALA A C 1
ATOM 1004 O O . ALA A 1 131 ? -20.255 4.086 4.139 1.00 78.62 131 ALA A O 1
ATOM 1005 N N . GLY A 1 132 ? -19.754 3.076 6.084 1.00 76.06 132 GLY A N 1
ATOM 1006 C CA . GLY A 1 132 ? -19.963 4.260 6.935 1.00 76.06 132 GLY A CA 1
ATOM 1007 C C . GLY A 1 132 ? -18.952 5.399 6.715 1.00 76.06 132 GLY A C 1
ATOM 1008 O O . GLY A 1 132 ? -19.244 6.559 7.025 1.00 76.06 132 GLY A O 1
ATOM 1009 N N . LEU A 1 133 ? -17.790 5.085 6.131 1.00 75.00 133 LEU A N 1
ATOM 1010 C CA . LEU A 1 133 ? -16.711 6.029 5.817 1.00 75.00 133 LEU A CA 1
ATOM 1011 C C . LEU A 1 133 ? -16.884 6.687 4.432 1.00 75.00 133 LEU A C 1
ATOM 1013 O O . LEU A 1 133 ? -16.184 7.640 4.090 1.00 75.00 133 LEU A O 1
ATOM 1017 N N . MET A 1 134 ? -17.817 6.205 3.605 1.00 71.38 134 MET A N 1
ATOM 1018 C CA . MET A 1 134 ? -17.997 6.700 2.240 1.00 71.38 134 MET A CA 1
ATOM 1019 C C . MET A 1 134 ? -18.518 8.143 2.202 1.00 71.38 134 MET A C 1
ATOM 1021 O O . MET A 1 134 ? -19.590 8.455 2.712 1.00 71.38 134 MET A O 1
ATOM 1025 N N . GLY A 1 135 ? -17.783 9.019 1.510 1.00 69.25 135 GLY A N 1
ATOM 1026 C CA . GLY A 1 135 ? -18.146 10.431 1.329 1.00 69.25 135 GLY A CA 1
ATOM 1027 C C . GLY A 1 135 ? -17.721 11.359 2.473 1.00 69.25 135 GLY A C 1
ATOM 1028 O O . GLY A 1 135 ? -17.941 12.564 2.363 1.00 69.25 135 GLY A O 1
ATOM 1029 N N . ARG A 1 136 ? -17.094 10.810 3.519 1.00 71.69 136 ARG A N 1
ATOM 1030 C CA . ARG A 1 136 ? -16.410 11.544 4.593 1.00 71.69 136 ARG A CA 1
ATOM 1031 C C . ARG A 1 136 ? -15.152 12.236 4.063 1.00 71.69 136 ARG A C 1
ATOM 1033 O O . ARG A 1 136 ? -14.608 11.832 3.029 1.00 71.69 136 ARG A O 1
ATOM 1040 N N . ASP A 1 137 ? -14.670 13.265 4.760 1.00 76.62 137 ASP A N 1
ATOM 1041 C CA . ASP A 1 137 ? -13.358 13.847 4.437 1.00 76.62 137 ASP A CA 1
ATOM 1042 C C . ASP A 1 137 ? -12.188 13.012 5.001 1.00 76.62 137 ASP A C 1
ATOM 1044 O O . ASP A 1 137 ? -12.383 12.014 5.699 1.00 76.62 137 ASP A O 1
ATOM 1048 N N . VAL A 1 138 ? -10.951 13.379 4.646 1.00 72.69 138 VAL A N 1
ATOM 1049 C CA . VAL A 1 138 ? -9.736 12.658 5.069 1.00 72.69 138 VAL A CA 1
ATOM 1050 C C . VAL A 1 138 ? -9.599 12.619 6.593 1.00 72.69 138 VAL A C 1
ATOM 1052 O O . VAL A 1 138 ? -9.356 11.549 7.139 1.00 72.69 138 VAL A O 1
ATOM 1055 N N . TYR A 1 139 ? -9.771 13.748 7.279 1.00 77.50 139 TYR A N 1
ATOM 1056 C CA . TYR A 1 139 ? -9.608 13.848 8.730 1.00 77.50 139 TYR A CA 1
ATOM 1057 C C . TYR A 1 139 ? -10.774 13.190 9.466 1.00 77.50 139 TYR A C 1
ATOM 1059 O O . TYR A 1 139 ? -10.569 12.461 10.433 1.00 77.50 139 TYR A O 1
ATOM 1067 N N . GLU A 1 140 ? -11.994 13.393 8.969 1.00 81.75 140 GLU A N 1
ATOM 1068 C CA . GLU A 1 140 ? -13.193 12.739 9.490 1.00 81.75 140 GLU A CA 1
ATOM 1069 C C . GLU A 1 140 ? -13.059 11.208 9.408 1.00 81.75 140 GLU A C 1
ATOM 1071 O O . GLU A 1 140 ? -13.309 10.506 10.385 1.00 81.75 140 GLU A O 1
ATOM 1076 N N . THR A 1 141 ? -12.552 10.686 8.285 1.00 78.88 141 THR A N 1
ATOM 1077 C CA . THR A 1 141 ? -12.243 9.256 8.122 1.00 78.88 141 THR A CA 1
ATOM 1078 C C . THR A 1 141 ? -11.110 8.798 9.050 1.00 78.88 141 THR A C 1
ATOM 1080 O O . THR A 1 141 ? -11.199 7.708 9.614 1.00 78.88 141 THR A O 1
ATOM 1083 N N . GLN A 1 142 ? -10.060 9.612 9.249 1.00 76.69 142 GLN A N 1
ATOM 1084 C CA . GLN A 1 142 ? -8.983 9.296 10.199 1.00 76.69 142 GLN A CA 1
ATOM 1085 C C . GLN A 1 142 ? -9.515 9.111 11.628 1.00 76.69 142 GLN A C 1
ATOM 1087 O O . GLN A 1 142 ? -9.123 8.151 12.290 1.00 76.69 142 GLN A O 1
ATOM 1092 N N . GLU A 1 143 ? -10.393 9.996 12.107 1.00 83.00 143 GLU A N 1
ATOM 1093 C CA . GLU A 1 143 ? -10.943 9.909 13.467 1.00 83.00 143 GLU A CA 1
ATOM 1094 C C . GLU A 1 143 ? -12.030 8.836 13.614 1.00 83.00 143 GLU A C 1
ATOM 1096 O O . GLU A 1 143 ? -12.051 8.146 14.634 1.00 83.00 143 GLU A O 1
ATOM 1101 N N . LEU A 1 144 ? -12.882 8.628 12.601 1.00 84.12 144 LEU A N 1
ATOM 1102 C CA . LEU A 1 144 ? -13.889 7.560 12.620 1.00 84.12 144 LEU A CA 1
ATOM 1103 C C . LEU A 1 144 ? -13.241 6.174 12.741 1.00 84.12 144 LEU A C 1
ATOM 1105 O O . LEU A 1 144 ? -13.629 5.411 13.623 1.00 84.12 144 LEU A O 1
ATOM 1109 N N . VAL A 1 145 ? -12.203 5.874 11.949 1.00 80.50 145 VAL A N 1
ATOM 1110 C CA . VAL A 1 145 ? -11.506 4.578 12.054 1.00 80.50 145 VAL A CA 1
ATOM 1111 C C . VAL A 1 145 ? -10.799 4.432 13.406 1.00 80.50 145 VAL A C 1
ATOM 1113 O O . VAL A 1 145 ? -10.920 3.389 14.040 1.00 80.50 145 VAL A O 1
ATOM 1116 N N . LYS A 1 146 ? -10.116 5.476 13.911 1.00 80.00 146 LYS A N 1
ATOM 1117 C CA . LYS A 1 146 ? -9.494 5.458 15.256 1.00 80.00 146 LYS A CA 1
ATOM 1118 C C . LYS A 1 146 ? -10.506 5.178 16.372 1.00 80.00 146 LYS A C 1
ATOM 1120 O O . LYS A 1 146 ? -10.141 4.560 17.372 1.00 80.00 146 LYS A O 1
ATOM 1125 N N . ALA A 1 147 ? -11.739 5.668 16.229 1.00 87.31 147 ALA A N 1
ATOM 1126 C CA . ALA A 1 147 ? -12.819 5.431 17.178 1.00 87.31 147 ALA A CA 1
ATOM 1127 C C . ALA A 1 147 ? -13.369 4.001 17.071 1.00 87.31 147 ALA A C 1
ATOM 1129 O O . ALA A 1 147 ? -13.513 3.342 18.097 1.00 87.31 147 ALA A O 1
ATOM 1130 N N . GLU A 1 148 ? -13.604 3.511 15.850 1.00 84.44 148 GLU A N 1
ATOM 1131 C CA . GLU A 1 148 ? -14.087 2.153 15.561 1.00 84.44 148 GLU A CA 1
ATOM 1132 C C . GLU A 1 148 ? -13.136 1.074 16.101 1.00 84.44 148 GLU A C 1
ATOM 1134 O O . GLU A 1 148 ? -13.565 0.165 16.807 1.00 84.44 148 GLU A O 1
ATOM 1139 N N . VAL A 1 149 ? -11.830 1.207 15.841 1.00 79.94 149 VAL A N 1
ATOM 1140 C CA . VAL A 1 149 ? -10.817 0.241 16.308 1.00 79.94 149 VAL A CA 1
ATOM 1141 C C . VAL A 1 149 ? -10.346 0.500 17.747 1.00 79.94 149 VAL A C 1
ATOM 1143 O O . VAL A 1 149 ? -9.543 -0.259 18.281 1.00 79.94 149 VAL A O 1
ATOM 1146 N N . GLY A 1 150 ? -10.771 1.600 18.379 1.00 81.44 150 GLY A N 1
ATOM 1147 C CA . GLY A 1 150 ? -10.353 2.022 19.726 1.00 81.44 150 GLY A CA 1
ATOM 1148 C C . GLY A 1 150 ? -8.893 2.499 19.869 1.00 81.44 150 GLY A C 1
ATOM 1149 O O . GLY A 1 150 ? -8.509 3.022 20.922 1.00 81.44 150 GLY A O 1
ATOM 1150 N N . VAL A 1 151 ? -8.058 2.362 18.832 1.00 75.81 151 VAL A N 1
ATOM 1151 C CA . VAL A 1 151 ? -6.615 2.662 18.862 1.00 75.81 151 VAL A CA 1
ATOM 1152 C C . VAL A 1 151 ? -6.334 4.097 18.401 1.00 75.81 151 VAL A C 1
ATOM 1154 O O . VAL A 1 151 ? -6.037 4.369 17.238 1.00 75.81 151 VAL A O 1
ATOM 1157 N N . LYS A 1 152 ? -6.331 5.041 19.351 1.00 73.44 152 LYS A N 1
ATOM 1158 C CA . LYS A 1 152 ? -6.033 6.471 19.098 1.00 73.44 152 LYS A CA 1
ATOM 1159 C C . LYS A 1 152 ? -4.648 6.752 18.487 1.00 73.44 152 LYS A C 1
ATOM 1161 O O . LYS A 1 152 ? -4.429 7.843 17.969 1.00 73.44 152 LYS A O 1
ATOM 1166 N N . SER A 1 153 ? -3.706 5.810 18.561 1.00 73.94 153 SER A N 1
ATOM 1167 C CA . SER A 1 153 ? -2.364 5.914 17.965 1.00 73.94 153 SER A CA 1
ATOM 1168 C C . SER A 1 153 ? -2.305 5.573 16.467 1.00 73.94 153 SER A C 1
ATOM 1170 O O . SER A 1 153 ? -1.250 5.765 15.859 1.00 73.94 153 SER A O 1
ATOM 1172 N N . ALA A 1 154 ? -3.406 5.114 15.861 1.00 72.75 154 ALA A N 1
ATOM 1173 C CA . ALA A 1 154 ? -3.463 4.709 14.458 1.00 72.75 154 ALA A CA 1
ATOM 1174 C C . ALA A 1 154 ? -3.213 5.878 13.468 1.00 72.75 154 ALA A C 1
ATOM 1176 O O . ALA A 1 154 ? -3.897 6.898 13.466 1.00 72.75 154 ALA A O 1
ATOM 1177 N N . ARG A 1 155 ? -2.238 5.712 12.574 1.00 82.56 155 ARG A N 1
ATOM 1178 C CA . ARG A 1 155 ? -1.770 6.596 11.486 1.00 82.56 155 ARG A CA 1
ATOM 1179 C C . ARG A 1 155 ? -2.513 6.359 10.171 1.00 82.56 155 ARG A C 1
ATOM 1181 O O . ARG A 1 155 ? -1.931 6.013 9.148 1.00 82.56 155 ARG A O 1
ATOM 1188 N N . VAL A 1 156 ? -3.828 6.515 10.235 1.00 74.50 156 VAL A N 1
ATOM 1189 C CA . VAL A 1 156 ? -4.785 6.223 9.160 1.00 74.50 156 VAL A CA 1
ATOM 1190 C C . VAL A 1 156 ? -4.439 6.939 7.835 1.00 74.50 156 VAL A C 1
ATOM 1192 O O . VAL A 1 156 ? -4.362 8.167 7.792 1.00 74.50 156 VAL A O 1
ATOM 1195 N N . ALA A 1 157 ? -4.254 6.173 6.748 1.00 77.75 157 ALA A N 1
ATOM 1196 C CA . ALA A 1 157 ? -3.895 6.666 5.408 1.00 77.75 157 ALA A CA 1
ATOM 1197 C C . ALA A 1 157 ? -5.096 6.628 4.441 1.00 77.75 157 ALA A C 1
ATOM 1199 O O . ALA A 1 157 ? -5.423 5.601 3.850 1.00 77.75 157 ALA A O 1
ATOM 1200 N N . VAL A 1 158 ? -5.784 7.760 4.284 1.00 73.00 158 VAL A N 1
ATOM 1201 C CA . VAL A 1 158 ? -7.058 7.830 3.547 1.00 73.00 158 VAL A CA 1
ATOM 1202 C C . VAL A 1 158 ? -6.850 8.269 2.098 1.00 73.00 158 VAL A C 1
ATOM 1204 O O . VAL A 1 158 ? -6.188 9.274 1.831 1.00 73.00 158 VAL A O 1
ATOM 1207 N N . ILE A 1 159 ? -7.492 7.575 1.156 1.00 69.44 159 ILE A N 1
ATOM 1208 C CA . ILE A 1 159 ? -7.648 8.055 -0.222 1.00 69.44 159 ILE A CA 1
ATOM 1209 C C . ILE A 1 159 ? -8.776 9.096 -0.226 1.00 69.44 159 ILE A C 1
ATOM 1211 O O . ILE A 1 159 ? -9.953 8.764 -0.114 1.00 69.44 159 ILE A O 1
ATOM 1215 N N . GLY A 1 160 ? -8.408 10.376 -0.303 1.00 52.88 160 GLY A N 1
ATOM 1216 C CA . GLY A 1 160 ? -9.351 11.491 -0.186 1.00 52.88 160 GLY A CA 1
ATOM 1217 C C . GLY A 1 160 ? -10.374 11.569 -1.327 1.00 52.88 160 GLY A C 1
ATOM 1218 O O . GLY A 1 160 ? -10.020 11.656 -2.509 1.00 52.88 160 GLY A O 1
ATOM 1219 N N . GLY A 1 161 ? -11.657 11.606 -0.962 1.00 48.72 161 GLY A N 1
ATOM 1220 C CA . GLY A 1 161 ? -12.768 11.769 -1.894 1.00 48.72 161 GLY A CA 1
ATOM 1221 C C . GLY A 1 161 ? -12.938 13.208 -2.385 1.00 48.72 161 GLY A C 1
ATOM 1222 O O . GLY A 1 161 ? -13.596 14.025 -1.744 1.00 48.72 161 GLY A O 1
ATOM 1223 N N . GLY A 1 162 ? -12.443 13.515 -3.586 1.00 40.62 162 GLY A N 1
ATOM 1224 C CA . GLY A 1 162 ? -13.025 14.594 -4.385 1.00 40.62 162 GLY A CA 1
ATOM 1225 C C . GLY A 1 162 ? -14.498 14.277 -4.678 1.00 40.62 162 GLY A C 1
ATOM 1226 O O . GLY A 1 162 ? -14.848 13.111 -4.848 1.00 40.62 162 GLY A O 1
ATOM 1227 N N . ARG A 1 163 ? -15.366 15.299 -4.771 1.00 34.62 163 ARG A N 1
ATOM 1228 C CA . ARG A 1 163 ? -16.855 15.212 -4.783 1.00 34.62 163 ARG A CA 1
ATOM 1229 C C . ARG A 1 163 ? -17.532 14.226 -5.770 1.00 34.62 163 ARG A C 1
ATOM 1231 O O . ARG A 1 163 ? -18.760 14.158 -5.787 1.00 34.62 163 ARG A O 1
ATOM 1238 N N . ARG A 1 164 ? -16.796 13.505 -6.624 1.00 35.78 164 ARG A N 1
ATOM 1239 C CA . ARG A 1 164 ? -17.318 12.500 -7.574 1.00 35.78 164 ARG A CA 1
ATOM 1240 C C . ARG A 1 164 ? -16.505 11.198 -7.667 1.00 35.78 164 ARG A C 1
ATOM 1242 O O . ARG A 1 164 ? -16.954 10.279 -8.350 1.00 35.78 164 ARG A O 1
ATOM 1249 N N . THR A 1 165 ? -15.358 11.080 -6.999 1.00 36.88 165 THR A N 1
ATOM 1250 C CA . THR A 1 165 ? -14.482 9.899 -7.088 1.00 36.88 165 THR A CA 1
ATOM 1251 C C . THR A 1 165 ? -14.894 8.866 -6.036 1.00 36.88 165 THR A C 1
ATOM 1253 O O . THR A 1 165 ? -14.829 9.139 -4.841 1.00 36.88 165 THR A O 1
ATOM 1256 N N . ARG A 1 166 ? -15.363 7.685 -6.462 1.00 35.22 166 ARG A N 1
ATOM 1257 C CA . ARG A 1 166 ? -15.795 6.599 -5.560 1.00 35.22 166 ARG A CA 1
ATOM 1258 C C . ARG A 1 166 ? -14.723 5.505 -5.436 1.00 35.22 166 ARG A C 1
ATOM 1260 O O . ARG A 1 166 ? -14.188 5.097 -6.462 1.00 35.22 166 ARG A O 1
ATOM 1267 N N . ARG A 1 167 ? -14.663 4.906 -4.236 1.00 38.59 167 ARG A N 1
ATOM 1268 C CA . ARG A 1 167 ? -14.086 3.593 -3.849 1.00 38.59 167 ARG A CA 1
ATOM 1269 C C . ARG A 1 167 ? -12.609 3.557 -3.412 1.00 38.59 167 ARG A C 1
ATOM 1271 O O . ARG A 1 167 ? -11.769 4.264 -3.953 1.00 38.59 167 ARG A O 1
ATOM 1278 N N . PHE A 1 168 ? -12.385 2.632 -2.469 1.00 33.69 168 PHE A N 1
ATOM 1279 C CA . PHE A 1 168 ? -11.153 2.207 -1.788 1.00 33.69 168 PHE A CA 1
ATOM 1280 C C . PHE A 1 168 ? -10.539 3.180 -0.767 1.00 33.69 168 PHE A C 1
ATOM 1282 O O . PHE A 1 168 ? -10.332 4.358 -1.032 1.00 33.69 168 PHE A O 1
ATOM 1289 N N . ILE A 1 169 ? -10.263 2.640 0.426 1.00 32.91 169 ILE A N 1
ATOM 1290 C CA . ILE A 1 169 ? -9.672 3.282 1.610 1.00 32.91 169 ILE A CA 1
ATOM 1291 C C . ILE A 1 169 ? -8.651 2.265 2.167 1.00 32.91 169 ILE A C 1
ATOM 1293 O O . ILE A 1 169 ? -8.997 1.104 2.339 1.00 32.91 169 ILE A O 1
ATOM 1297 N N . CYS A 1 170 ? -7.387 2.639 2.407 1.00 33.69 170 CYS A N 1
ATOM 1298 C CA . CYS A 1 170 ? -6.299 1.679 2.689 1.00 33.69 170 CYS A CA 1
ATOM 1299 C C . CYS A 1 170 ? -5.579 1.976 4.023 1.00 33.69 170 CYS A C 1
ATOM 1301 O O . CYS A 1 170 ? -4.622 2.750 4.070 1.00 33.69 170 CYS A O 1
ATOM 1303 N N . VAL A 1 171 ? -6.053 1.390 5.131 1.00 38.16 171 VAL A N 1
ATOM 1304 C CA . VAL A 1 171 ? -5.896 1.989 6.473 1.00 38.16 171 VAL A CA 1
ATOM 1305 C C . VAL A 1 171 ? -5.302 1.060 7.554 1.00 38.16 171 VAL A C 1
ATOM 1307 O O . VAL A 1 171 ? -6.007 0.526 8.396 1.00 38.16 171 VAL A O 1
ATOM 1310 N N . HIS A 1 172 ? -3.964 1.015 7.559 1.00 47.97 172 HIS A N 1
ATOM 1311 C CA . HIS A 1 172 ? -3.055 1.260 8.703 1.00 47.97 172 HIS A CA 1
ATOM 1312 C C . HIS A 1 172 ? -3.239 0.583 10.086 1.00 47.97 172 HIS A C 1
ATOM 1314 O O . HIS A 1 172 ? -4.298 0.661 10.693 1.00 47.97 172 HIS A O 1
ATOM 1320 N N . LEU A 1 173 ? -2.094 0.226 10.702 1.00 39.56 173 LEU A N 1
ATOM 1321 C CA . LEU A 1 173 ? -1.831 -0.031 12.146 1.00 39.56 173 LEU A CA 1
ATOM 1322 C C . LEU A 1 173 ? -0.319 0.129 12.460 1.00 39.56 173 LEU A C 1
ATOM 1324 O O . LEU A 1 173 ? 0.456 0.292 11.516 1.00 39.56 173 LEU A O 1
ATOM 1328 N N . LEU A 1 174 ? 0.198 0.188 13.704 1.00 37.59 174 LEU A N 1
ATOM 1329 C CA . LEU A 1 174 ? 0.050 -0.664 14.916 1.00 37.59 174 LEU A CA 1
ATOM 1330 C C . LEU A 1 174 ? 0.547 0.150 16.174 1.00 37.59 174 LEU A C 1
ATOM 1332 O O . LEU A 1 174 ? 1.001 1.273 15.971 1.00 37.59 174 LEU A O 1
ATOM 1336 N N . ARG A 1 175 ? 0.555 -0.172 17.494 1.00 37.09 175 ARG A N 1
ATOM 1337 C CA . ARG A 1 175 ? 0.103 -1.212 18.480 1.00 37.09 175 ARG A CA 1
ATOM 1338 C C . ARG A 1 175 ? -0.345 -0.464 19.784 1.00 37.09 175 ARG A C 1
ATOM 1340 O O . ARG A 1 175 ? -0.087 0.743 19.877 1.00 37.09 175 ARG A O 1
ATOM 1347 N N . PRO A 1 176 ? -0.898 -1.106 20.846 1.00 29.83 176 PRO A N 1
ATOM 1348 C CA . PRO A 1 176 ? -1.062 -0.477 22.170 1.00 29.83 176 PRO A CA 1
ATOM 1349 C C . PRO A 1 176 ? 0.205 -0.519 23.067 1.00 29.83 176 PRO A C 1
ATOM 1351 O O . PRO A 1 176 ? 1.249 -1.062 22.710 1.00 29.83 176 PRO A O 1
ATOM 1354 N N . ARG A 1 177 ? 0.122 0.116 24.248 1.00 33.31 177 ARG A N 1
ATOM 1355 C CA . ARG A 1 177 ? 1.247 0.557 25.109 1.00 33.31 177 ARG A CA 1
ATOM 1356 C C . ARG A 1 177 ? 1.601 -0.430 26.239 1.00 33.31 177 ARG A C 1
ATOM 1358 O O . ARG A 1 177 ? 0.816 -0.564 27.173 1.00 33.31 177 ARG A O 1
ATOM 1365 N N . ALA A 1 178 ? 2.822 -0.984 26.262 1.00 29.41 178 ALA A N 1
ATOM 1366 C CA . ALA A 1 178 ? 3.334 -1.756 27.409 1.00 29.41 178 ALA A CA 1
ATOM 1367 C C . ALA A 1 178 ? 4.858 -1.608 27.659 1.00 29.41 178 ALA A C 1
ATOM 1369 O O . ALA A 1 178 ? 5.668 -2.002 26.835 1.00 29.41 178 ALA A O 1
ATOM 1370 N N . ARG A 1 179 ? 5.200 -1.060 28.840 1.00 33.34 179 ARG A N 1
ATOM 1371 C CA . ARG A 1 179 ? 6.455 -1.168 29.632 1.00 33.34 179 ARG A CA 1
ATOM 1372 C C . ARG A 1 179 ? 7.818 -1.321 28.911 1.00 33.34 179 ARG A C 1
ATOM 1374 O O . ARG A 1 179 ? 8.194 -2.419 28.526 1.00 33.34 179 ARG A O 1
ATOM 1381 N N . GLY A 1 180 ? 8.650 -0.273 28.991 1.00 28.25 180 GLY A N 1
ATOM 1382 C CA . GLY A 1 180 ? 10.118 -0.384 28.900 1.00 28.25 180 GLY A CA 1
ATOM 1383 C C . GLY A 1 180 ? 10.789 0.775 28.159 1.00 28.25 180 GLY A C 1
ATOM 1384 O O . GLY A 1 180 ? 10.535 0.963 26.979 1.00 28.25 180 GLY A O 1
ATOM 1385 N N . GLY A 1 181 ? 11.665 1.526 28.840 1.00 24.55 181 GLY A N 1
ATOM 1386 C CA . GLY A 1 181 ? 12.484 2.586 28.234 1.00 24.55 181 GLY A CA 1
ATOM 1387 C C . GLY A 1 181 ? 11.753 3.914 27.997 1.00 24.55 181 GLY A C 1
ATOM 1388 O O . GLY A 1 181 ? 10.874 4.026 27.147 1.00 24.55 181 GLY A O 1
ATOM 1389 N N . ALA A 1 182 ? 12.156 4.958 28.721 1.00 33.50 182 ALA A N 1
ATOM 1390 C CA . ALA A 1 182 ? 11.757 6.331 28.431 1.00 33.50 182 ALA A CA 1
ATOM 1391 C C . ALA A 1 182 ? 12.936 7.085 27.810 1.00 33.50 182 ALA A C 1
ATOM 1393 O O . ALA A 1 182 ? 13.943 7.254 28.483 1.00 33.50 182 ALA A O 1
ATOM 1394 N N . HIS A 1 183 ? 12.778 7.611 26.594 1.00 28.38 183 HIS A N 1
ATOM 1395 C CA . HIS A 1 183 ? 13.502 8.797 26.122 1.00 28.38 183 HIS A CA 1
ATOM 1396 C C . HIS A 1 183 ? 12.591 9.596 25.182 1.00 28.38 183 HIS A C 1
ATOM 1398 O O . HIS A 1 183 ? 11.937 9.039 24.300 1.00 28.38 183 HIS A O 1
ATOM 1404 N N . GLY A 1 184 ? 12.479 10.902 25.427 1.00 33.69 184 GLY A N 1
ATOM 1405 C CA . GLY A 1 184 ? 11.478 11.744 24.776 1.00 33.69 184 GLY A CA 1
ATOM 1406 C C . GLY A 1 184 ? 11.809 12.051 23.318 1.00 33.69 184 GLY A C 1
ATOM 1407 O O . GLY A 1 184 ? 12.928 12.438 23.004 1.00 33.69 184 GLY A O 1
ATOM 1408 N N . HIS A 1 185 ? 10.803 11.959 22.450 1.00 33.44 185 HIS A N 1
ATOM 1409 C CA . HIS A 1 185 ? 10.773 12.663 21.168 1.00 33.44 185 HIS A CA 1
ATOM 1410 C C . HIS A 1 185 ? 9.651 13.708 21.213 1.00 33.44 185 HIS A C 1
ATOM 1412 O O . HIS A 1 185 ? 8.634 13.511 21.881 1.00 33.44 185 HIS A O 1
ATOM 1418 N N . GLY A 1 186 ? 9.892 14.866 20.595 1.00 27.61 186 GLY A N 1
ATOM 1419 C CA . GLY A 1 186 ? 9.156 16.098 20.890 1.00 27.61 186 GLY A CA 1
ATOM 1420 C C . GLY A 1 186 ? 7.668 16.082 20.526 1.00 27.61 186 GLY A C 1
ATOM 1421 O O . GLY A 1 186 ? 7.234 15.399 19.599 1.00 27.61 186 GLY A O 1
ATOM 1422 N N . ARG A 1 187 ? 6.889 16.922 21.223 1.00 29.84 187 ARG A N 1
ATOM 1423 C CA . ARG A 1 187 ? 5.522 17.287 20.819 1.00 29.84 187 ARG A CA 1
ATOM 1424 C C . ARG A 1 187 ? 5.566 18.136 19.539 1.00 29.84 187 ARG A C 1
ATOM 1426 O O . ARG A 1 187 ? 5.582 19.360 19.614 1.00 29.84 187 ARG A O 1
ATOM 1433 N N . GLY A 1 188 ? 5.579 17.490 18.375 1.00 30.36 188 GLY A N 1
ATOM 1434 C CA . GLY A 1 188 ? 5.147 18.138 17.134 1.00 30.36 188 GLY A CA 1
ATOM 1435 C C . GLY A 1 188 ? 3.648 18.450 17.208 1.00 30.36 188 GLY A C 1
ATOM 1436 O O . GLY A 1 188 ? 2.893 17.638 17.742 1.00 30.36 188 GLY A O 1
ATOM 1437 N N . ASP A 1 189 ? 3.228 19.623 16.719 1.00 29.31 189 ASP A N 1
ATOM 1438 C CA . ASP A 1 189 ? 1.820 20.053 16.764 1.00 29.31 189 ASP A CA 1
ATOM 1439 C C . ASP A 1 189 ? 0.893 19.049 16.053 1.00 29.31 189 ASP A C 1
ATOM 1441 O O . ASP A 1 189 ? 1.252 18.456 15.033 1.00 29.31 189 ASP A O 1
ATOM 1445 N N . GLY A 1 190 ? -0.313 18.874 16.596 1.00 28.77 190 GLY A N 1
ATOM 1446 C CA . GLY A 1 190 ? -1.302 17.862 16.215 1.00 28.77 190 GLY A CA 1
ATOM 1447 C C . GLY A 1 190 ? -2.028 18.153 14.901 1.00 28.77 190 GLY A C 1
ATOM 1448 O O . GLY A 1 190 ? -3.245 18.017 14.828 1.00 28.77 190 GLY A O 1
ATOM 1449 N N . ARG A 1 191 ? -1.298 18.582 13.867 1.00 26.78 191 ARG A N 1
ATOM 1450 C CA . ARG A 1 191 ? -1.827 18.891 12.534 1.00 26.78 191 ARG A CA 1
ATOM 1451 C C . ARG A 1 191 ? -1.036 18.135 11.472 1.00 26.78 191 ARG A C 1
ATOM 1453 O O . ARG A 1 191 ? -0.116 18.682 10.858 1.00 26.78 191 ARG A O 1
ATOM 1460 N N . GLU A 1 192 ? -1.431 16.888 11.221 1.00 36.97 192 GLU A N 1
ATOM 1461 C CA . GLU A 1 192 ? -1.025 16.143 10.023 1.00 36.97 192 GLU A CA 1
ATOM 1462 C C . GLU A 1 192 ? -1.585 16.855 8.775 1.00 36.97 192 GLU A C 1
ATOM 1464 O O . GLU A 1 192 ? -2.620 16.489 8.230 1.00 36.97 192 GLU A O 1
ATOM 1469 N N . LYS A 1 193 ? -0.907 17.913 8.304 1.00 26.05 193 LYS A N 1
ATOM 1470 C CA . LYS A 1 193 ? -1.156 18.454 6.960 1.00 26.05 193 LYS A CA 1
ATOM 1471 C C . LYS A 1 193 ? -0.962 17.310 5.948 1.00 26.05 193 LYS A C 1
ATOM 1473 O O . LYS A 1 193 ? 0.009 16.568 6.109 1.00 26.05 193 LYS A O 1
ATOM 1478 N N . PRO A 1 194 ? -1.772 17.202 4.877 1.00 33.66 194 PRO A N 1
ATOM 1479 C CA . PRO A 1 194 ? -1.576 16.215 3.812 1.00 33.66 194 PRO A CA 1
ATOM 1480 C C . PRO A 1 194 ? -0.323 16.543 2.977 1.00 33.66 194 PRO A C 1
ATOM 1482 O O . PRO A 1 194 ? -0.390 17.084 1.872 1.00 33.66 194 PRO A O 1
ATOM 1485 N N . GLN A 1 195 ? 0.852 16.249 3.537 1.00 30.20 195 GLN A N 1
ATOM 1486 C CA . GLN A 1 195 ? 2.157 16.468 2.921 1.00 30.20 195 GLN A CA 1
ATOM 1487 C C . GLN A 1 195 ? 2.479 15.302 1.983 1.00 30.20 195 GLN A C 1
ATOM 1489 O O . GLN A 1 195 ? 2.880 14.230 2.431 1.00 30.20 195 GLN A O 1
ATOM 1494 N N . GLY A 1 196 ? 2.297 15.524 0.681 1.00 28.61 196 GLY A N 1
ATOM 1495 C CA . GLY A 1 196 ? 2.400 14.464 -0.327 1.00 28.61 196 GLY A CA 1
ATOM 1496 C C . GLY A 1 196 ? 1.052 13.829 -0.672 1.00 28.61 196 GLY A C 1
ATOM 1497 O O . GLY A 1 196 ? 0.958 12.615 -0.814 1.00 28.61 196 GLY A O 1
ATOM 1498 N N . GLY A 1 197 ? -0.004 14.637 -0.825 1.00 27.30 197 GLY A N 1
ATOM 1499 C CA . GLY A 1 197 ? -1.205 14.179 -1.529 1.00 27.30 197 GLY A CA 1
ATOM 1500 C C . GLY A 1 197 ? -0.853 13.683 -2.940 1.00 27.30 197 GLY A C 1
ATOM 1501 O O . GLY A 1 197 ? 0.036 14.239 -3.586 1.00 27.30 197 GLY A O 1
ATOM 1502 N N . CYS A 1 198 ? -1.558 12.651 -3.410 1.00 31.61 198 CYS A N 1
ATOM 1503 C CA . CYS A 1 198 ? -1.250 11.868 -4.615 1.00 31.61 198 CYS A CA 1
ATOM 1504 C C . CYS A 1 198 ? -1.467 12.648 -5.941 1.00 31.61 198 CYS A C 1
ATOM 1506 O O . CYS A 1 198 ? -2.287 12.275 -6.778 1.00 31.61 198 CYS A O 1
ATOM 1508 N N . ARG A 1 199 ? -0.760 13.769 -6.148 1.00 26.89 199 ARG A N 1
ATOM 1509 C CA . ARG A 1 199 ? -0.947 14.689 -7.292 1.00 26.89 199 ARG A CA 1
ATOM 1510 C C . ARG A 1 199 ? -0.737 14.006 -8.649 1.00 26.89 199 ARG A C 1
ATOM 1512 O O . ARG A 1 199 ? -1.500 14.279 -9.569 1.00 26.89 199 ARG A O 1
ATOM 1519 N N . ALA A 1 200 ? 0.181 13.041 -8.748 1.00 27.92 200 ALA A N 1
ATOM 1520 C CA . ALA A 1 200 ? 0.382 12.214 -9.949 1.00 27.92 200 ALA A CA 1
ATOM 1521 C C . ALA A 1 200 ? -0.844 11.351 -10.346 1.00 27.92 200 ALA A C 1
ATOM 1523 O O . ALA A 1 200 ? -0.940 10.903 -11.489 1.00 27.92 200 ALA A O 1
ATOM 1524 N N . TRP A 1 201 ? -1.791 11.149 -9.422 1.00 32.06 201 TRP A N 1
ATOM 1525 C CA . TRP A 1 201 ? -3.074 10.469 -9.639 1.00 32.06 201 TRP A CA 1
ATOM 1526 C C . TRP A 1 201 ? -4.277 11.429 -9.726 1.00 32.06 201 TRP A C 1
ATOM 1528 O O . TRP A 1 201 ? -5.378 10.987 -10.045 1.00 32.06 201 TRP A O 1
ATOM 1538 N N . TYR A 1 202 ? -4.099 12.728 -9.446 1.00 27.17 202 TYR A N 1
ATOM 1539 C CA . TYR A 1 202 ? -5.206 13.690 -9.291 1.00 27.17 202 TYR A CA 1
ATOM 1540 C C . TYR A 1 202 ? -5.111 14.954 -10.160 1.00 27.17 202 TYR A C 1
ATOM 1542 O O . TYR A 1 202 ? -6.117 15.639 -10.337 1.00 27.17 202 TYR A O 1
ATOM 1550 N N . GLU A 1 203 ? -3.930 15.319 -10.672 1.00 22.56 203 GLU A N 1
ATOM 1551 C CA . GLU A 1 203 ? -3.649 16.707 -11.072 1.00 22.56 203 GLU A CA 1
ATOM 1552 C C . GLU A 1 203 ? -3.354 16.924 -12.566 1.00 22.56 203 GLU A C 1
ATOM 1554 O O . GLU A 1 203 ? -2.470 17.696 -12.934 1.00 22.56 203 GLU A O 1
ATOM 1559 N N . LYS A 1 204 ? -4.168 16.332 -13.452 1.00 24.59 204 LYS A N 1
ATOM 1560 C CA . LYS A 1 204 ? -4.376 16.912 -14.792 1.00 24.59 204 LYS A CA 1
ATOM 1561 C C . LYS A 1 204 ? -5.735 16.571 -15.413 1.00 24.59 204 LYS A C 1
ATOM 1563 O O . LYS A 1 204 ? -5.819 15.732 -16.295 1.00 24.59 204 LYS A O 1
ATOM 1568 N N . ASN A 1 205 ? -6.789 17.269 -14.982 1.00 28.00 205 ASN A N 1
ATOM 1569 C CA . ASN A 1 205 ? -7.964 17.575 -15.816 1.00 28.00 205 ASN A CA 1
ATOM 1570 C C . ASN A 1 205 ? -8.816 18.674 -15.157 1.00 28.00 205 ASN A C 1
ATOM 1572 O O . ASN A 1 205 ? -9.646 18.410 -14.292 1.00 28.00 205 ASN A O 1
ATOM 1576 N N . ARG A 1 206 ? -8.582 19.936 -15.546 1.00 27.28 206 ARG A N 1
ATOM 1577 C CA . ARG A 1 206 ? -9.302 21.115 -15.014 1.00 27.28 206 ARG A CA 1
ATOM 1578 C C . ARG A 1 206 ? -10.368 21.664 -15.978 1.00 27.28 206 ARG A C 1
ATOM 1580 O O . ARG A 1 206 ? -11.009 22.660 -15.662 1.00 27.28 206 ARG A O 1
ATOM 1587 N N . SER A 1 207 ? -10.522 21.029 -17.141 1.00 24.00 207 SER A N 1
ATOM 1588 C CA . SER A 1 207 ? -11.291 21.515 -18.295 1.00 24.00 207 SER A CA 1
ATOM 1589 C C . SER A 1 207 ? -12.332 20.528 -18.834 1.00 24.00 207 SER A C 1
ATOM 1591 O O . SER A 1 207 ? -13.313 20.981 -19.416 1.00 24.00 207 SER A O 1
ATOM 1593 N N . ASP A 1 208 ? -12.173 19.216 -18.626 1.00 23.39 208 ASP A N 1
ATOM 1594 C CA . ASP A 1 208 ? -13.168 18.213 -19.031 1.00 23.39 208 ASP A CA 1
ATOM 1595 C C . ASP A 1 208 ? -14.045 17.791 -17.839 1.00 23.39 208 ASP A C 1
ATOM 1597 O O . ASP A 1 208 ? -13.580 17.679 -16.703 1.00 23.39 208 ASP A O 1
ATOM 1601 N N . ARG A 1 209 ? -15.342 17.588 -18.088 1.00 25.91 209 ARG A N 1
ATOM 1602 C CA . ARG A 1 209 ? -16.354 17.250 -17.071 1.00 25.91 209 ARG A CA 1
ATOM 1603 C C . ARG A 1 209 ? -16.604 15.742 -16.954 1.00 25.91 209 ARG A C 1
ATOM 1605 O O . ARG A 1 209 ? -17.537 15.333 -16.257 1.00 25.91 209 ARG A O 1
ATOM 1612 N N . THR A 1 210 ? -15.773 14.930 -17.602 1.00 24.28 210 THR A N 1
ATOM 1613 C CA . THR A 1 210 ? -16.006 13.501 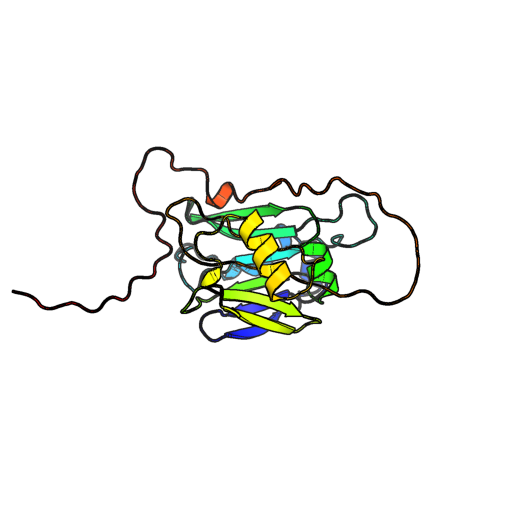-17.835 1.00 24.28 210 THR A CA 1
ATOM 1614 C C . THR A 1 210 ? -14.810 12.649 -17.389 1.00 24.28 210 THR A C 1
ATOM 1616 O O . THR A 1 210 ? -13.678 13.111 -17.371 1.00 24.28 210 THR A O 1
ATOM 1619 N N . LEU A 1 211 ? -15.072 11.379 -17.053 1.00 23.58 211 LEU A N 1
ATOM 1620 C CA . LEU A 1 211 ? -14.075 10.313 -16.839 1.00 23.58 211 LEU A CA 1
ATOM 1621 C C . LEU A 1 211 ? -13.034 10.520 -15.711 1.00 23.58 211 LEU A C 1
ATOM 1623 O O . LEU A 1 211 ? -11.857 10.764 -15.940 1.00 23.58 211 LEU A O 1
ATOM 1627 N N . CYS A 1 212 ? -13.443 10.175 -14.487 1.00 22.19 212 CYS A N 1
ATOM 1628 C CA . CYS A 1 212 ? -12.601 9.352 -13.608 1.00 22.19 212 CYS A CA 1
ATOM 1629 C C . CYS A 1 212 ? -13.455 8.182 -13.085 1.00 22.19 212 CYS A C 1
ATOM 1631 O O . CYS A 1 212 ? -14.035 8.225 -11.998 1.00 22.19 212 CYS A O 1
ATOM 1633 N N . ARG A 1 213 ? -13.668 7.178 -13.949 1.00 21.22 213 ARG A N 1
ATOM 1634 C CA . ARG A 1 213 ? -14.567 6.041 -13.692 1.00 21.22 213 ARG A CA 1
ATOM 1635 C C . ARG A 1 213 ? -13.808 4.871 -13.056 1.00 21.22 213 ARG A C 1
ATOM 1637 O O . ARG A 1 213 ? -13.524 3.891 -13.733 1.00 21.22 213 ARG A O 1
ATOM 1644 N N . ILE A 1 214 ? -13.601 4.907 -11.737 1.00 23.14 214 ILE A N 1
ATOM 1645 C CA . ILE A 1 214 ? -13.375 3.669 -10.965 1.00 23.14 214 ILE A CA 1
ATOM 1646 C C . ILE A 1 214 ? -14.682 2.864 -11.025 1.00 23.14 214 ILE A C 1
ATOM 1648 O O . ILE A 1 214 ? -15.661 3.156 -10.323 1.00 23.14 214 ILE A O 1
ATOM 1652 N N . ALA A 1 215 ? -14.749 1.921 -11.964 1.00 20.20 215 ALA A N 1
ATOM 1653 C CA . ALA A 1 215 ? -16.003 1.357 -12.439 1.00 20.20 215 ALA A CA 1
ATOM 1654 C C . ALA A 1 215 ? -16.599 0.318 -11.472 1.00 20.20 215 ALA A C 1
ATOM 1656 O O . ALA A 1 215 ? -16.149 -0.823 -11.418 1.00 20.20 215 ALA A O 1
ATOM 1657 N N . LEU A 1 216 ? -17.688 0.689 -10.788 1.00 24.08 216 LEU A N 1
ATOM 1658 C CA . LEU A 1 216 ? -18.794 -0.235 -10.504 1.00 24.08 216 LEU A CA 1
ATOM 1659 C C . LEU A 1 216 ? -20.073 0.374 -11.082 1.00 24.08 216 LEU A C 1
ATOM 1661 O O . LEU A 1 216 ? -20.477 1.462 -10.641 1.00 24.08 216 LEU A O 1
ATOM 1665 N N . ARG A 1 217 ? -20.692 -0.355 -12.014 1.00 20.28 217 ARG A N 1
ATOM 1666 C CA . ARG A 1 217 ? -22.135 -0.369 -12.274 1.00 20.28 217 ARG A CA 1
ATOM 1667 C C . ARG A 1 217 ? -22.494 -1.721 -12.896 1.00 20.28 217 ARG A C 1
ATOM 1669 O O . ARG A 1 217 ? -22.471 -1.867 -14.112 1.00 20.28 217 ARG A O 1
ATOM 1676 N N . SER A 1 218 ? -22.803 -2.697 -12.052 1.00 23.08 218 SER A N 1
ATOM 1677 C CA . SER A 1 218 ? -23.737 -3.759 -12.410 1.00 23.08 218 SER A CA 1
ATOM 1678 C C . SER A 1 218 ? -25.131 -3.251 -12.053 1.00 23.08 218 SER A C 1
ATOM 1680 O O . SER A 1 218 ? -25.472 -3.115 -10.884 1.00 23.08 218 SER A O 1
ATOM 1682 N N . GLU A 1 219 ? -25.924 -2.927 -13.065 1.00 24.91 219 GLU A N 1
ATOM 1683 C CA . GLU A 1 219 ? -27.376 -2.816 -12.939 1.00 24.91 219 GLU A CA 1
ATOM 1684 C C . GLU A 1 219 ? -27.966 -3.735 -14.013 1.00 24.91 219 GLU A C 1
ATOM 1686 O O . GLU A 1 219 ? -27.465 -3.720 -15.145 1.00 24.91 219 GLU A O 1
ATOM 1691 N N . PRO A 1 220 ? -28.973 -4.564 -13.688 1.00 26.78 220 PRO A N 1
ATOM 1692 C CA . PRO A 1 220 ? -29.687 -5.321 -14.706 1.00 26.78 220 PRO A CA 1
ATOM 1693 C C . PRO A 1 220 ? -30.399 -4.353 -15.660 1.00 26.78 220 PRO A C 1
ATOM 1695 O O . PRO A 1 220 ? -30.730 -3.223 -15.291 1.00 26.78 220 PRO A O 1
ATOM 1698 N N . ARG A 1 221 ? -30.679 -4.800 -16.889 1.00 25.16 221 ARG A N 1
ATOM 1699 C CA . ARG A 1 221 ? -31.629 -4.080 -17.742 1.00 25.16 221 ARG A CA 1
ATOM 1700 C C . ARG A 1 221 ? -32.999 -4.153 -17.071 1.00 25.16 221 ARG A C 1
ATOM 1702 O O . ARG A 1 221 ? -33.536 -5.243 -16.914 1.00 25.16 221 ARG A O 1
ATOM 1709 N N . LEU A 1 222 ? -33.548 -3.004 -16.693 1.00 29.20 222 LEU A N 1
ATOM 1710 C CA . LEU A 1 222 ? -34.989 -2.873 -16.519 1.00 29.20 222 LEU A CA 1
ATOM 1711 C C . LEU A 1 222 ? -35.603 -2.830 -17.919 1.00 29.20 222 LEU A C 1
ATOM 1713 O O . LEU A 1 222 ? -35.281 -1.940 -18.706 1.00 29.20 222 LEU A O 1
ATOM 1717 N N . GLU A 1 223 ? -36.442 -3.810 -18.233 1.00 34.22 223 GLU A N 1
ATOM 1718 C CA . GLU A 1 223 ? -37.310 -3.775 -19.408 1.00 34.22 223 GLU A CA 1
ATOM 1719 C C . GLU A 1 223 ? -38.512 -2.878 -19.096 1.00 34.22 223 GLU A C 1
ATOM 1721 O O . GLU A 1 223 ? -39.219 -3.107 -18.114 1.00 34.22 223 GLU A O 1
ATOM 1726 N N . THR A 1 224 ? -38.737 -1.845 -19.909 1.00 34.75 224 THR A N 1
ATOM 1727 C CA . THR A 1 224 ? -39.916 -0.970 -19.821 1.00 34.75 224 THR A CA 1
ATOM 1728 C C . THR A 1 224 ? -40.231 -0.373 -21.192 1.00 34.75 224 THR A C 1
ATOM 1730 O O . THR A 1 224 ? -39.402 0.376 -21.715 1.00 34.75 224 THR A O 1
ATOM 1733 N N . GLY A 1 225 ? -41.439 -0.622 -21.705 1.00 35.97 225 GLY A N 1
ATOM 1734 C CA . GLY A 1 225 ? -41.956 -0.042 -22.955 1.00 35.97 225 GLY A CA 1
ATOM 1735 C C . GLY A 1 225 ? -41.815 -0.976 -24.144 1.00 35.97 225 GLY A C 1
ATOM 1736 O O . GLY A 1 225 ? -41.019 -0.632 -25.041 1.00 35.97 225 GLY A O 1
#

pLDDT: mean 70.43, std 26.55, range [20.2, 96.88]

Sequence (225 aa):
MLPILKINLTDGTTEEFIIPKEWECDFFGGASLGARILYPHLTKELDPLSPEAPLLFINGPLTGTNGPTTGRFVICGKSPATGLWAESNIGGFWGPELRKAGYDGLWITGKASSPAYLWVEEGRLEVRDAAGLMGRDVYETQELVKAEVGVKSARVAVIGGGRRTRRFICVHLLRPRARGGAHGHGRGDGREKPQGGCRAWYEKNRSDRTLCRIALRSEPRLETG

Foldseek 3Di:
DFWAWEAAQAVGDIDTHDQPPVLCVVQQWAPSSLCVVCVVQLDLPDQCLDLSWKWKKFAGPQALPPDPQNQKIKIWTQANVPSHTDIFIAGDHQQNFVVVLRHRMYMYGHDHPAAWEWDSHSNRIDIGHCNVVWPPAPVRSVVVVCVVVVPVPWPFDAPGDDPPDDHDGYGGDDDDDDDDDDDDDDPDDPDPDRDTRPCSRPPPDPDDPDDPDSDDDDDDDDDDD

Secondary structure (DSSP, 8-state):
-PPEEEEETTT--EEEEPPPHHHHHHH-SHHHHHHHHHTTT--SS--TTSTT--EEEEE-TTTTSSSTT---EEEEEE-TTTSSEEEEEE-SSHHHHHHHTT-SEEEEES--SS-EEEEEETTEEEEEE-GGGTT--HHHHHHHHHHHT--TT---------TT-------------------------S----TT--HHHH-S-SS------------PPPP--

Radius of gyration: 18.43 Å; chains: 1; bounding box: 63×36×53 Å